Protein AF-A0A212CND9-F1 (afdb_monomer)

InterPro domains:
  IPR015925 Ryanodine/Inositol 1,4,5-trisphosphate receptor [PTHR46399] (1-287)

Structure (mmCIF, N/CA/C/O backbone):
data_AF-A0A212CND9-F1
#
_entry.id   AF-A0A212CND9-F1
#
loop_
_atom_site.group_PDB
_atom_site.id
_atom_site.type_symbol
_atom_site.label_atom_id
_atom_site.label_alt_id
_atom_site.label_comp_id
_atom_site.label_asym_id
_atom_site.label_entity_id
_atom_site.label_seq_id
_atom_site.pdbx_PDB_ins_code
_atom_site.Cartn_x
_atom_site.Cartn_y
_atom_site.Cartn_z
_atom_site.occupancy
_atom_site.B_iso_or_equiv
_atom_site.auth_seq_id
_atom_site.auth_comp_id
_atom_site.auth_asym_id
_atom_site.auth_atom_id
_atom_site.pdbx_PDB_model_num
ATOM 1 N N . MET A 1 1 ? 11.838 -24.503 -23.788 1.00 47.19 1 MET A N 1
ATOM 2 C CA . MET A 1 1 ? 11.235 -23.913 -22.568 1.00 47.19 1 MET A CA 1
ATOM 3 C C . MET A 1 1 ? 11.609 -22.448 -22.317 1.00 47.19 1 MET A C 1
ATOM 5 O O . MET A 1 1 ? 10.745 -21.739 -21.829 1.00 47.19 1 MET A O 1
ATOM 9 N N . LYS A 1 2 ? 12.807 -21.946 -22.678 1.00 53.06 2 LYS A N 1
ATOM 10 C CA . LYS A 1 2 ? 13.191 -20.525 -22.469 1.00 53.06 2 LYS A CA 1
ATOM 11 C C . LYS A 1 2 ? 12.325 -19.487 -23.215 1.00 53.06 2 LYS A C 1
ATOM 13 O O . LYS A 1 2 ? 12.103 -18.403 -22.699 1.00 53.06 2 LYS A O 1
ATOM 18 N N . THR A 1 3 ? 11.781 -19.828 -24.382 1.00 56.75 3 THR A N 1
ATOM 19 C CA . THR A 1 3 ? 10.938 -18.932 -25.198 1.00 56.75 3 THR A CA 1
ATOM 20 C C . THR A 1 3 ? 9.576 -18.607 -24.578 1.00 56.75 3 THR A C 1
ATOM 22 O O . THR A 1 3 ? 9.045 -17.530 -24.822 1.00 56.75 3 THR A O 1
ATOM 25 N N . GLY A 1 4 ? 9.017 -19.500 -23.752 1.00 65.19 4 GLY A N 1
ATOM 26 C CA . GLY A 1 4 ? 7.740 -19.252 -23.075 1.00 65.19 4 GLY A CA 1
ATOM 27 C C . GLY A 1 4 ? 7.854 -18.194 -21.977 1.00 65.19 4 GLY A C 1
ATOM 28 O O . GLY A 1 4 ? 6.988 -17.335 -21.866 1.00 65.19 4 GLY A O 1
ATOM 29 N N . LEU A 1 5 ? 8.953 -18.209 -21.215 1.00 69.25 5 LEU A N 1
ATOM 30 C CA . LEU A 1 5 ? 9.188 -17.265 -20.119 1.00 69.25 5 LEU A CA 1
ATOM 31 C C . LEU A 1 5 ? 9.379 -15.830 -20.630 1.00 69.25 5 LEU A C 1
ATOM 33 O O . LEU A 1 5 ? 8.772 -14.905 -20.101 1.00 69.25 5 LEU A O 1
ATOM 37 N N . GLU A 1 6 ? 10.161 -15.651 -21.697 1.00 74.50 6 GLU A N 1
ATOM 38 C CA . GLU A 1 6 ? 10.368 -14.335 -22.319 1.00 74.50 6 GLU A CA 1
ATOM 39 C C . GLU A 1 6 ? 9.076 -13.773 -22.929 1.00 74.50 6 GLU A C 1
ATOM 41 O O . GLU A 1 6 ? 8.786 -12.584 -22.803 1.00 74.50 6 GLU A O 1
ATOM 46 N N . SER A 1 7 ? 8.240 -14.636 -23.518 1.00 79.44 7 SER A N 1
ATOM 47 C CA . SER A 1 7 ? 6.918 -14.232 -24.009 1.00 79.44 7 SER A CA 1
ATOM 48 C C . SER A 1 7 ? 6.003 -13.761 -22.876 1.00 79.44 7 SER A C 1
ATOM 50 O O . SER A 1 7 ? 5.264 -12.795 -23.056 1.00 79.44 7 SER A O 1
ATOM 52 N N . VAL A 1 8 ? 6.049 -14.419 -21.712 1.00 79.06 8 VAL A N 1
ATOM 53 C CA . VAL A 1 8 ? 5.266 -14.020 -20.532 1.00 79.06 8 VAL A CA 1
ATOM 54 C C . VAL A 1 8 ? 5.773 -12.696 -19.967 1.00 79.06 8 VAL A C 1
ATOM 56 O O . VAL A 1 8 ? 4.965 -11.812 -19.696 1.00 79.06 8 VAL A O 1
ATOM 59 N N . LYS A 1 9 ? 7.095 -12.510 -19.853 1.00 78.94 9 LYS A N 1
ATOM 60 C CA . LYS A 1 9 ? 7.692 -11.240 -19.406 1.00 78.94 9 LYS A CA 1
ATOM 61 C C . LYS A 1 9 ? 7.337 -10.081 -20.337 1.00 78.94 9 LYS A C 1
ATOM 63 O O . LYS A 1 9 ? 6.974 -9.005 -19.869 1.00 78.94 9 LYS A O 1
ATOM 68 N N . SER A 1 10 ? 7.375 -10.308 -21.650 1.00 84.75 10 SER A N 1
ATOM 69 C CA . SER A 1 10 ? 6.974 -9.310 -22.647 1.00 84.75 10 SER A CA 1
ATOM 70 C C . SER A 1 10 ? 5.487 -8.951 -22.541 1.00 84.75 10 SER A C 1
ATOM 72 O O . SER A 1 10 ? 5.147 -7.768 -22.540 1.00 84.75 10 SER A O 1
ATOM 74 N N . ALA A 1 11 ? 4.609 -9.947 -22.378 1.00 87.50 11 ALA A N 1
ATOM 75 C CA . ALA A 1 11 ? 3.179 -9.716 -22.188 1.00 87.50 11 ALA A CA 1
ATOM 76 C C . ALA A 1 11 ? 2.883 -8.965 -20.879 1.00 87.50 11 ALA A C 1
ATOM 78 O O . ALA A 1 11 ? 2.098 -8.019 -20.880 1.00 87.50 11 ALA A O 1
ATOM 79 N N . LEU A 1 12 ? 3.549 -9.343 -19.781 1.00 88.31 12 LEU A N 1
ATOM 80 C CA . LEU A 1 12 ? 3.433 -8.674 -18.486 1.00 88.31 12 LEU A CA 1
ATOM 81 C C . LEU A 1 12 ? 3.880 -7.214 -18.577 1.00 88.31 12 LEU A C 1
ATOM 83 O O . LEU A 1 12 ? 3.182 -6.329 -18.091 1.00 88.31 12 LEU A O 1
ATOM 87 N N . ARG A 1 13 ? 5.011 -6.956 -19.239 1.00 88.12 13 ARG A N 1
ATOM 88 C CA . ARG A 1 13 ? 5.489 -5.595 -19.481 1.00 88.12 13 ARG A CA 1
ATOM 89 C C . ARG A 1 13 ? 4.461 -4.778 -20.252 1.00 88.12 13 ARG A C 1
ATOM 91 O O . ARG A 1 13 ? 4.117 -3.694 -19.808 1.00 88.12 13 ARG A O 1
ATOM 98 N N . ALA A 1 14 ? 3.970 -5.290 -21.380 1.00 92.00 14 ALA A N 1
ATOM 99 C CA . ALA A 1 14 ? 2.982 -4.581 -22.188 1.00 92.00 14 ALA A CA 1
ATOM 100 C C . ALA A 1 14 ? 1.703 -4.294 -21.387 1.00 92.0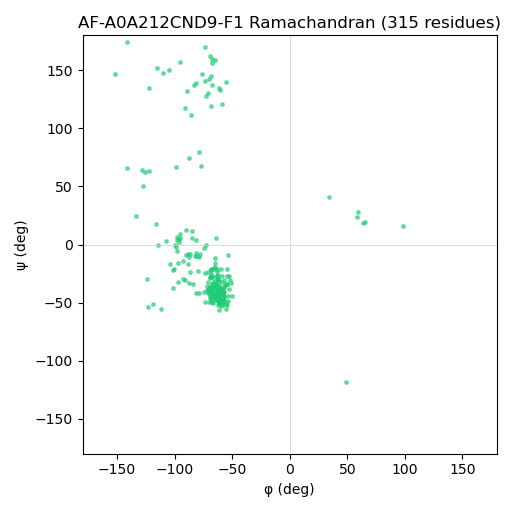0 14 ALA A C 1
ATOM 102 O O . ALA A 1 14 ? 1.153 -3.200 -21.464 1.00 92.00 14 ALA A O 1
ATOM 103 N N . PHE A 1 15 ? 1.245 -5.252 -20.578 1.00 94.06 15 PHE A N 1
ATOM 104 C CA . PHE A 1 15 ? 0.100 -5.057 -19.694 1.00 94.06 15 PHE A CA 1
ATOM 105 C C . PHE A 1 15 ? 0.345 -3.952 -18.658 1.00 94.06 15 PHE A C 1
ATOM 107 O O . PHE A 1 15 ? -0.475 -3.045 -18.544 1.00 94.06 15 PHE A O 1
ATOM 114 N N . LEU A 1 16 ? 1.464 -3.999 -17.929 1.00 94.50 16 LEU A N 1
ATOM 115 C CA . LEU A 1 16 ? 1.783 -3.009 -16.896 1.00 94.50 16 LEU A CA 1
ATOM 116 C C . LEU A 1 16 ? 2.044 -1.620 -17.482 1.00 94.50 16 LEU A C 1
ATOM 118 O O . LEU A 1 16 ? 1.707 -0.624 -16.851 1.00 94.50 16 LEU A O 1
ATOM 122 N N . ASP A 1 17 ? 2.610 -1.540 -18.682 1.00 93.88 17 ASP A N 1
ATOM 123 C CA . ASP A 1 17 ? 2.842 -0.267 -19.360 1.00 93.88 17 ASP A CA 1
ATOM 124 C C . ASP A 1 17 ? 1.529 0.400 -19.791 1.00 93.88 17 ASP A C 1
ATOM 126 O O . ASP A 1 17 ? 1.312 1.577 -19.501 1.00 93.88 17 ASP A O 1
ATOM 130 N N . ASN A 1 18 ? 0.604 -0.378 -20.366 1.00 93.06 18 ASN A N 1
ATOM 131 C CA . ASN A 1 18 ? -0.750 0.096 -20.666 1.00 93.06 18 ASN A CA 1
ATOM 132 C C . ASN A 1 18 ? -1.502 0.487 -19.381 1.00 93.06 18 ASN A C 1
ATOM 134 O O . ASN A 1 18 ? -2.146 1.531 -19.329 1.00 93.06 18 ASN A O 1
ATOM 138 N N . ALA A 1 19 ? -1.380 -0.314 -18.317 1.00 94.00 19 ALA A N 1
ATOM 139 C CA . ALA A 1 19 ? -1.995 -0.020 -17.025 1.00 94.00 19 ALA A CA 1
ATOM 140 C C . ALA A 1 19 ? -1.468 1.289 -16.413 1.00 94.00 19 ALA A C 1
ATOM 142 O O . ALA A 1 19 ? -2.241 2.064 -15.849 1.00 94.00 19 ALA A O 1
ATOM 143 N N . ALA A 1 20 ? -0.161 1.545 -16.531 1.00 93.31 20 ALA A N 1
ATOM 144 C CA . ALA A 1 20 ? 0.452 2.795 -16.103 1.00 93.31 20 ALA A CA 1
ATOM 145 C C . ALA A 1 20 ? -0.134 3.990 -16.868 1.00 93.31 20 ALA A C 1
ATOM 147 O O . ALA A 1 20 ? -0.550 4.969 -16.251 1.00 93.31 20 ALA A O 1
ATOM 148 N N . GLU A 1 21 ? -0.226 3.885 -18.195 1.00 91.69 21 GLU A N 1
ATOM 149 C CA . GLU A 1 21 ? -0.783 4.935 -19.051 1.00 91.69 21 GLU A CA 1
ATOM 150 C C . GLU A 1 21 ? -2.265 5.217 -18.735 1.00 91.69 21 GLU A C 1
ATOM 152 O O . GLU A 1 21 ? -2.682 6.376 -18.657 1.00 91.69 21 GLU A O 1
ATOM 157 N N . ASP A 1 22 ? -3.064 4.178 -18.489 1.00 91.50 22 ASP A N 1
ATOM 158 C CA . ASP A 1 22 ? -4.478 4.318 -18.126 1.00 91.50 22 ASP A CA 1
ATOM 159 C C . ASP A 1 22 ? -4.664 5.006 -16.759 1.00 91.50 22 ASP A C 1
ATOM 161 O O . ASP A 1 22 ? -5.557 5.851 -16.591 1.00 91.50 22 ASP A O 1
ATOM 165 N N . LEU A 1 23 ? -3.805 4.699 -15.779 1.00 91.50 23 LEU A N 1
ATOM 166 C CA . LEU A 1 23 ? -3.800 5.364 -14.471 1.00 91.50 23 LEU A CA 1
ATOM 167 C C . LEU A 1 23 ? -3.369 6.835 -14.575 1.00 91.50 23 LEU A C 1
ATOM 169 O O . LEU A 1 23 ? -4.000 7.700 -13.960 1.00 91.50 23 LEU A O 1
ATOM 173 N N . GLU A 1 24 ? -2.353 7.137 -15.385 1.00 90.75 24 GLU A N 1
ATOM 174 C CA . GLU A 1 24 ? -1.886 8.505 -15.642 1.00 90.75 24 GLU A CA 1
ATOM 175 C C . GLU A 1 24 ? -2.979 9.348 -16.308 1.00 90.75 24 GLU A C 1
ATOM 177 O O . GLU A 1 24 ? -3.326 10.419 -15.804 1.00 90.75 24 GLU A O 1
ATOM 182 N N . LYS A 1 25 ? -3.622 8.826 -17.362 1.00 87.75 25 LYS A N 1
ATOM 183 C CA . LYS A 1 25 ? -4.772 9.478 -18.012 1.00 87.75 25 LYS A CA 1
ATOM 184 C C . LYS A 1 25 ? -5.928 9.692 -17.041 1.00 87.75 25 LYS A C 1
ATOM 186 O O . LYS A 1 25 ? -6.577 10.739 -17.058 1.00 87.75 25 LYS A O 1
ATOM 191 N N . THR A 1 26 ? -6.198 8.717 -16.172 1.00 86.62 26 THR A N 1
ATOM 192 C CA . THR A 1 26 ? -7.220 8.856 -15.123 1.00 86.62 26 THR A CA 1
ATOM 193 C C . THR A 1 26 ? -6.880 10.021 -14.190 1.00 86.62 26 THR A C 1
ATOM 195 O O . THR A 1 26 ? -7.744 10.850 -13.894 1.00 86.62 26 THR A O 1
ATOM 198 N N . MET A 1 27 ? -5.619 10.137 -13.769 1.00 86.31 27 MET A N 1
ATOM 199 C CA . MET A 1 27 ? -5.142 11.234 -12.927 1.00 86.31 27 MET A CA 1
ATOM 200 C C . MET A 1 27 ? -5.219 12.597 -13.634 1.00 86.31 27 MET A C 1
ATOM 202 O O . MET A 1 27 ? -5.661 13.574 -13.026 1.00 86.31 27 MET A O 1
ATOM 206 N N . GLU A 1 28 ? -4.809 12.689 -14.898 1.00 85.25 28 GLU A N 1
ATOM 207 C CA . GLU A 1 28 ? -4.871 13.928 -15.682 1.00 85.25 28 GLU A CA 1
ATOM 208 C C . GLU A 1 28 ? -6.304 14.428 -15.842 1.00 85.25 28 GLU A C 1
ATOM 210 O O . GLU A 1 28 ? -6.591 15.596 -15.565 1.00 85.25 28 GLU A O 1
ATOM 215 N N . ASN A 1 29 ? -7.225 13.527 -16.192 1.00 81.81 29 ASN A N 1
ATOM 216 C CA . ASN A 1 29 ? -8.643 13.850 -16.281 1.00 81.81 29 ASN A CA 1
ATOM 217 C C . ASN A 1 29 ? -9.163 14.397 -14.943 1.00 81.81 29 ASN A C 1
ATOM 219 O O . ASN A 1 29 ? -9.932 15.364 -14.923 1.00 81.81 29 ASN A O 1
ATOM 223 N N . LEU A 1 30 ? -8.742 13.804 -13.814 1.00 78.75 30 LEU A N 1
ATOM 224 C CA . LEU A 1 30 ? -9.146 14.240 -12.469 1.00 78.75 30 LEU A CA 1
ATOM 225 C C . LEU A 1 30 ? -8.616 15.634 -12.131 1.00 78.75 30 LEU A C 1
ATOM 227 O O . LEU A 1 30 ? -9.359 16.433 -11.561 1.00 78.75 30 LEU A O 1
ATOM 231 N N . LYS A 1 31 ? -7.378 15.954 -12.523 1.00 77.75 31 LYS A N 1
ATOM 232 C CA . LYS A 1 31 ? -6.787 17.292 -12.347 1.00 77.75 31 LYS A CA 1
ATOM 233 C C . LYS A 1 31 ? -7.500 18.358 -13.177 1.00 77.75 31 LYS A C 1
ATOM 235 O O . LYS A 1 31 ? -7.677 19.474 -12.704 1.00 77.75 31 LYS A O 1
ATOM 240 N N . GLN A 1 32 ? -7.938 18.014 -14.387 1.00 73.44 32 GLN A N 1
ATOM 241 C CA . GLN A 1 32 ? -8.645 18.939 -15.277 1.00 73.44 32 GLN A CA 1
ATOM 242 C C . GLN A 1 32 ? -10.097 19.212 -14.854 1.00 73.44 32 GLN A C 1
ATOM 244 O O . GLN A 1 32 ? -10.781 20.010 -15.489 1.00 73.44 32 GLN A O 1
ATOM 249 N N . GLY A 1 33 ? -10.592 18.567 -13.790 1.00 65.44 33 GLY A N 1
ATOM 250 C CA . GLY A 1 33 ? -11.914 18.854 -13.240 1.00 65.44 33 GLY A CA 1
ATOM 251 C C . GLY A 1 33 ? -13.066 18.510 -14.184 1.00 65.44 33 GLY A C 1
ATOM 252 O O . GLY A 1 33 ? -14.179 18.970 -13.958 1.00 65.44 33 GLY A O 1
ATOM 253 N N . GLN A 1 34 ? -12.854 17.658 -15.196 1.00 60.19 34 GLN A N 1
ATOM 254 C CA . GLN A 1 34 ? -13.871 17.290 -16.199 1.00 60.19 34 GLN A CA 1
ATOM 255 C C . GLN A 1 34 ? -15.095 16.536 -15.609 1.00 60.19 34 GLN A C 1
ATOM 257 O O . GLN A 1 34 ? -15.989 16.091 -16.329 1.00 60.19 34 GLN A O 1
ATOM 262 N N . PHE A 1 35 ? -15.161 16.408 -14.280 1.00 58.78 35 PHE A N 1
ATOM 263 C CA . PHE A 1 35 ? -16.160 15.682 -13.499 1.00 58.78 35 PHE A CA 1
ATOM 264 C C . PHE A 1 35 ? -17.196 16.576 -12.812 1.00 58.78 35 PHE A C 1
ATOM 266 O O . PHE A 1 35 ? -18.242 16.074 -12.401 1.00 58.78 35 PHE A O 1
ATOM 273 N N . THR A 1 36 ? -16.948 17.881 -12.675 1.00 52.03 36 THR A N 1
ATOM 274 C CA . THR A 1 36 ? -17.845 18.800 -11.960 1.00 52.03 36 THR A CA 1
ATOM 275 C C . THR A 1 36 ? -19.036 19.192 -12.827 1.00 52.03 36 THR A C 1
ATOM 277 O O . THR A 1 36 ? -19.042 20.267 -13.411 1.00 52.03 36 THR A O 1
ATOM 280 N N . HIS A 1 37 ? -20.043 18.311 -12.922 1.00 52.22 37 HIS A N 1
ATOM 281 C CA . HIS A 1 37 ? -21.417 18.600 -13.379 1.00 52.22 37 HIS A CA 1
ATOM 282 C C . HIS A 1 37 ? -21.545 19.667 -14.483 1.00 52.22 37 HIS A C 1
ATOM 284 O O . HIS A 1 37 ? -22.438 20.512 -14.463 1.00 52.22 37 HIS A O 1
ATOM 290 N N . THR A 1 38 ? -20.645 19.655 -15.462 1.00 48.47 38 THR A N 1
ATOM 291 C CA . THR A 1 38 ? -20.707 20.599 -16.565 1.00 48.47 38 THR A CA 1
ATOM 292 C C . THR A 1 38 ? -21.579 19.937 -17.613 1.00 48.47 38 THR A C 1
ATOM 294 O O . THR A 1 38 ? -21.394 18.764 -17.930 1.00 48.47 38 THR A O 1
ATOM 297 N N . ARG A 1 39 ? -22.557 20.672 -18.145 1.00 51.84 39 ARG A N 1
ATOM 298 C CA . ARG A 1 39 ? -23.587 20.193 -19.087 1.00 51.84 39 ARG A CA 1
ATOM 299 C C . ARG A 1 39 ? -23.026 19.490 -20.348 1.00 51.84 39 ARG A C 1
ATOM 301 O O . ARG A 1 39 ? -23.792 18.866 -21.071 1.00 51.84 39 ARG A O 1
ATOM 308 N N . ASN A 1 40 ? -21.706 19.538 -20.553 1.00 52.28 40 ASN A N 1
ATOM 309 C CA . ASN A 1 40 ? -20.934 18.904 -21.620 1.00 52.28 40 ASN A CA 1
ATOM 310 C C . ASN A 1 40 ? -19.845 17.956 -21.064 1.00 52.28 40 ASN A C 1
ATOM 312 O O . ASN A 1 40 ? -18.657 18.199 -21.265 1.00 52.28 40 ASN A O 1
ATOM 316 N N . GLN A 1 41 ? -20.213 16.880 -20.362 1.00 55.91 41 GLN A N 1
ATOM 317 C CA . GLN A 1 41 ? -19.248 15.820 -20.033 1.00 55.91 41 GLN A CA 1
ATOM 318 C C . GLN A 1 41 ? -18.912 14.985 -21.284 1.00 55.91 41 GLN A C 1
ATOM 320 O O . GLN A 1 41 ? -19.832 14.460 -21.923 1.00 55.91 41 GLN A O 1
ATOM 325 N N . PRO A 1 42 ? -17.626 14.793 -21.638 1.00 59.44 42 PRO A N 1
ATOM 326 C CA . PRO A 1 42 ? -17.253 13.842 -22.676 1.00 59.44 42 PRO A CA 1
ATOM 327 C C . PRO A 1 42 ? -17.524 12.421 -22.167 1.00 59.44 42 PRO A C 1
ATOM 329 O O . PRO A 1 42 ? -16.926 11.982 -21.186 1.00 59.44 42 PRO A O 1
ATOM 332 N N . LYS A 1 43 ? -18.401 11.671 -22.847 1.00 59.72 43 LYS A N 1
ATOM 333 C CA . LYS A 1 43 ? -18.798 10.301 -22.453 1.00 59.72 43 LYS A CA 1
ATOM 334 C C . LYS A 1 43 ? -17.613 9.342 -22.228 1.00 59.72 43 LYS A C 1
ATOM 336 O O . LYS A 1 43 ? -17.738 8.413 -21.437 1.00 59.72 43 LYS A O 1
ATOM 341 N N . GLY A 1 44 ? -16.475 9.575 -22.887 1.00 67.38 44 GLY A N 1
ATOM 342 C CA . GLY A 1 44 ? -15.275 8.743 -22.754 1.00 67.38 44 GLY A CA 1
ATOM 343 C C . GLY A 1 44 ? -14.585 8.845 -21.391 1.00 67.38 44 GLY A C 1
ATOM 344 O O . GLY A 1 44 ? -14.004 7.873 -20.926 1.00 67.38 44 GLY A O 1
ATOM 345 N N . VAL A 1 45 ? -14.696 9.978 -20.695 1.00 68.81 45 VAL A N 1
ATOM 346 C CA . VAL A 1 45 ? -13.938 10.219 -19.456 1.00 68.81 45 VAL A CA 1
ATOM 347 C C . VAL A 1 45 ? -14.519 9.422 -18.287 1.00 68.81 45 VAL A C 1
ATOM 349 O O . VAL A 1 45 ? -13.784 8.790 -17.534 1.00 68.81 45 VAL A O 1
ATOM 352 N N . THR A 1 46 ? -15.847 9.344 -18.185 1.00 72.12 46 THR A N 1
ATOM 353 C CA . THR A 1 46 ? -16.527 8.467 -17.217 1.00 72.12 46 THR A CA 1
ATOM 354 C C . THR A 1 46 ? -16.252 6.986 -17.492 1.00 72.12 46 THR A C 1
ATOM 356 O O . THR A 1 46 ? -16.153 6.197 -16.557 1.00 72.12 46 THR A O 1
ATOM 359 N N . GLN A 1 47 ? -16.107 6.597 -18.763 1.00 76.44 47 GLN A N 1
ATOM 360 C CA . GLN A 1 47 ? -15.788 5.217 -19.142 1.00 76.44 47 GLN A CA 1
ATOM 361 C C . GLN A 1 47 ? -14.361 4.829 -18.752 1.00 76.44 47 GLN A C 1
ATOM 363 O O . GLN A 1 47 ? -14.192 3.761 -18.175 1.00 76.44 47 GLN A O 1
ATOM 368 N N . ILE A 1 48 ? -13.373 5.702 -18.995 1.00 80.56 48 ILE A N 1
ATOM 369 C CA . ILE A 1 48 ? -11.978 5.502 -18.556 1.00 80.56 48 ILE A CA 1
ATOM 370 C C . ILE A 1 48 ? -11.945 5.282 -17.049 1.00 80.56 48 ILE A C 1
ATOM 372 O O . ILE A 1 48 ? -11.392 4.307 -16.560 1.00 80.56 48 ILE A O 1
ATOM 376 N N . ILE A 1 49 ? -12.622 6.155 -16.315 1.00 76.94 49 ILE A N 1
ATOM 377 C CA . ILE A 1 49 ? -12.686 6.092 -14.865 1.00 76.94 49 ILE A CA 1
ATOM 378 C C . ILE A 1 49 ? -13.323 4.787 -14.360 1.00 76.94 49 ILE A C 1
ATOM 380 O O . ILE A 1 49 ? -12.769 4.149 -13.465 1.00 76.94 49 ILE A O 1
ATOM 384 N N . ASN A 1 50 ? -14.464 4.384 -14.927 1.00 82.44 50 ASN A N 1
ATOM 385 C CA . ASN A 1 50 ? -15.136 3.140 -14.548 1.00 82.44 50 ASN A CA 1
ATOM 386 C C . ASN A 1 50 ? -14.299 1.912 -14.909 1.00 82.44 50 ASN A C 1
ATOM 388 O O . ASN A 1 50 ? -14.252 0.962 -14.136 1.00 82.44 50 ASN A O 1
ATOM 392 N N . TYR A 1 51 ? -13.632 1.924 -16.062 1.00 88.06 51 TYR A N 1
ATOM 393 C CA . TYR A 1 51 ? -12.704 0.866 -16.443 1.00 88.06 51 TYR A CA 1
ATOM 394 C C . TYR A 1 51 ? -11.554 0.764 -15.435 1.00 88.06 51 TYR A C 1
ATOM 396 O O . TYR A 1 51 ? -11.299 -0.317 -14.904 1.00 88.06 51 TYR A O 1
ATOM 404 N N . THR A 1 52 ? -10.926 1.894 -15.100 1.00 86.06 52 THR A N 1
ATOM 405 C CA . THR A 1 52 ? -9.816 1.936 -14.150 1.00 86.06 52 THR A CA 1
ATOM 406 C C . THR A 1 52 ? -10.231 1.376 -12.792 1.00 86.06 52 THR A C 1
ATOM 408 O O . THR A 1 52 ? -9.508 0.576 -12.208 1.00 86.06 52 THR A O 1
ATOM 411 N N . THR A 1 53 ? -11.405 1.738 -12.277 1.00 82.12 53 THR A N 1
ATOM 412 C CA . THR A 1 53 ? -11.794 1.343 -10.915 1.00 82.12 53 THR A CA 1
ATOM 413 C C . THR A 1 53 ? -12.480 -0.006 -10.810 1.00 82.12 53 THR A C 1
ATOM 415 O O . THR A 1 53 ? -12.276 -0.695 -9.815 1.00 82.12 53 THR A O 1
ATOM 418 N N . VAL A 1 54 ? -13.262 -0.411 -11.811 1.00 87.31 54 VAL A N 1
ATOM 419 C CA . VAL A 1 54 ? -14.020 -1.672 -11.770 1.00 87.31 54 VAL A CA 1
ATOM 420 C C . VAL A 1 54 ? -13.227 -2.837 -12.358 1.00 87.31 54 VAL A C 1
ATOM 422 O O . VAL A 1 54 ? -13.413 -3.968 -11.919 1.00 87.31 54 VAL A O 1
ATOM 425 N N . ALA A 1 55 ? -12.348 -2.587 -13.333 1.00 90.38 55 ALA A N 1
ATOM 426 C CA . ALA A 1 55 ? -11.577 -3.636 -13.995 1.00 90.38 55 ALA A CA 1
ATOM 427 C C . ALA A 1 55 ? -10.085 -3.557 -13.659 1.00 90.38 55 ALA A C 1
ATOM 429 O O . ALA A 1 55 ? -9.524 -4.531 -13.159 1.00 90.38 55 ALA A O 1
ATOM 430 N N . LEU A 1 56 ? -9.439 -2.411 -13.896 1.00 93.31 56 LEU A N 1
ATOM 431 C CA . LEU A 1 56 ? -7.980 -2.323 -13.804 1.00 93.31 56 LEU A CA 1
ATOM 432 C C . LEU A 1 56 ? -7.470 -2.472 -12.365 1.00 93.31 56 LEU A C 1
ATOM 434 O O . LEU A 1 56 ? -6.584 -3.288 -12.129 1.00 93.31 56 LEU A O 1
ATOM 438 N N . LEU A 1 57 ? -8.035 -1.733 -11.402 1.00 93.38 57 LEU A N 1
ATOM 439 C CA . LEU A 1 57 ? -7.603 -1.797 -10.002 1.00 93.38 57 LEU A CA 1
ATOM 440 C C . LEU A 1 57 ? -7.753 -3.204 -9.404 1.00 93.38 57 LEU A C 1
ATOM 442 O O . LEU A 1 57 ? -6.758 -3.702 -8.888 1.00 93.38 57 LEU A O 1
ATOM 446 N N . PRO A 1 58 ? -8.905 -3.901 -9.503 1.00 93.94 58 PRO A N 1
ATOM 447 C CA . PRO A 1 58 ? -9.012 -5.266 -8.983 1.00 93.94 58 PRO A CA 1
ATOM 448 C C . PRO A 1 58 ? -8.038 -6.248 -9.642 1.00 93.94 58 PRO A C 1
ATOM 450 O O . PRO A 1 58 ? -7.474 -7.103 -8.960 1.00 93.94 58 PRO A O 1
ATOM 453 N N . MET A 1 59 ? -7.805 -6.112 -10.953 1.00 94.62 59 MET A N 1
ATOM 454 C CA . MET A 1 59 ? -6.845 -6.946 -11.681 1.00 94.62 59 MET A CA 1
ATOM 455 C C . MET A 1 59 ? -5.408 -6.699 -11.214 1.00 94.62 59 MET A C 1
ATOM 457 O O . MET A 1 59 ? -4.675 -7.657 -10.977 1.00 94.62 59 MET A O 1
ATOM 461 N N . LEU A 1 60 ? -5.010 -5.433 -11.043 1.00 95.56 60 LEU A N 1
ATOM 462 C CA . LEU A 1 60 ? -3.695 -5.070 -10.515 1.00 95.56 60 LEU A CA 1
ATOM 463 C C . LEU A 1 60 ? -3.527 -5.535 -9.067 1.00 95.56 60 LEU A C 1
ATOM 465 O O . LEU A 1 60 ? -2.506 -6.142 -8.755 1.00 95.56 60 LEU A O 1
ATOM 469 N N . SER A 1 61 ? -4.528 -5.317 -8.208 1.00 94.81 61 SER A N 1
ATOM 470 C CA . SER A 1 61 ? -4.518 -5.799 -6.824 1.00 94.81 61 SER A CA 1
ATOM 471 C C . SER A 1 61 ? -4.294 -7.305 -6.771 1.00 94.81 61 SER A C 1
ATOM 473 O O . SER A 1 61 ? -3.370 -7.752 -6.103 1.00 94.81 61 SER A O 1
ATOM 475 N N . SER A 1 62 ? -5.079 -8.084 -7.525 1.00 95.25 62 SER A N 1
ATOM 476 C CA . SER A 1 62 ? -4.962 -9.545 -7.540 1.00 95.25 62 SER A CA 1
ATOM 477 C C . SER A 1 62 ? -3.620 -10.018 -8.106 1.00 95.25 62 SER A C 1
ATOM 479 O O . SER A 1 62 ? -3.014 -10.939 -7.559 1.00 95.25 62 SER A O 1
ATOM 481 N N . LEU A 1 63 ? -3.121 -9.369 -9.164 1.00 94.62 63 LEU A N 1
ATOM 482 C CA . LEU A 1 63 ? -1.820 -9.681 -9.751 1.00 94.62 63 LEU A CA 1
ATOM 483 C C . LEU A 1 63 ? -0.684 -9.430 -8.754 1.00 94.62 63 LEU A C 1
ATOM 485 O O . LEU A 1 63 ? 0.142 -10.314 -8.534 1.00 94.62 63 LEU A O 1
ATOM 489 N N . PHE A 1 64 ? -0.634 -8.243 -8.147 1.00 95.56 64 PHE A N 1
ATOM 490 C CA . PHE A 1 64 ? 0.416 -7.906 -7.190 1.00 95.56 64 PHE A CA 1
ATOM 491 C C . PHE A 1 64 ? 0.297 -8.722 -5.908 1.00 95.56 64 PHE A C 1
ATOM 493 O O . PHE A 1 64 ? 1.312 -9.175 -5.395 1.00 95.56 64 PHE A O 1
ATOM 500 N N . GLU A 1 65 ? -0.913 -8.993 -5.425 1.00 93.69 65 GLU A N 1
ATOM 501 C CA . GLU A 1 65 ? -1.119 -9.865 -4.271 1.00 93.69 65 GLU A CA 1
ATOM 502 C C . GLU A 1 65 ? -0.576 -11.274 -4.539 1.00 93.69 65 GLU A C 1
ATOM 504 O O . GLU A 1 65 ? 0.177 -11.805 -3.724 1.00 93.69 65 GLU A O 1
ATOM 509 N N . HIS A 1 66 ? -0.857 -11.847 -5.713 1.00 93.62 66 HIS A N 1
ATOM 510 C CA . HIS A 1 66 ? -0.318 -13.148 -6.103 1.00 93.62 66 HIS A CA 1
ATOM 511 C C . HIS A 1 66 ? 1.216 -13.134 -6.215 1.00 93.62 66 HIS A C 1
ATOM 513 O O . HIS A 1 66 ? 1.890 -14.015 -5.678 1.00 93.62 66 HIS A O 1
ATOM 519 N N . ILE A 1 67 ? 1.787 -12.111 -6.864 1.00 92.06 67 ILE A N 1
ATOM 520 C CA . ILE A 1 67 ? 3.247 -11.938 -6.968 1.00 92.06 67 ILE A CA 1
ATOM 521 C C . ILE A 1 67 ? 3.877 -11.788 -5.577 1.00 92.06 67 ILE A C 1
ATOM 523 O O . ILE A 1 67 ? 4.948 -12.338 -5.320 1.00 92.06 67 ILE A O 1
ATOM 527 N N . GLY A 1 68 ? 3.217 -11.055 -4.682 1.00 89.31 68 GLY A N 1
ATOM 528 C CA . GLY A 1 68 ? 3.661 -10.807 -3.319 1.00 89.31 68 GLY A CA 1
ATOM 529 C C . GLY A 1 68 ? 3.668 -12.066 -2.461 1.00 89.31 68 GLY A C 1
ATOM 530 O O . GLY A 1 68 ? 4.691 -12.382 -1.858 1.00 89.31 68 GLY A O 1
ATOM 531 N N . GLN A 1 69 ? 2.560 -12.811 -2.464 1.00 88.69 69 GLN A N 1
ATOM 532 C CA . GLN A 1 69 ? 2.390 -14.046 -1.692 1.00 88.69 69 GLN A CA 1
ATOM 533 C C . GLN A 1 69 ? 3.371 -15.148 -2.106 1.00 88.69 69 GLN A C 1
ATOM 535 O O . GLN A 1 69 ? 3.836 -15.904 -1.256 1.00 88.69 69 GLN A O 1
ATOM 540 N N . HIS A 1 70 ? 3.700 -15.235 -3.396 1.00 88.81 70 HIS A N 1
ATOM 541 C CA . HIS A 1 70 ? 4.626 -16.241 -3.921 1.00 88.81 70 HIS A CA 1
ATOM 542 C C . HIS A 1 70 ? 6.062 -15.737 -4.114 1.00 88.81 70 HIS A C 1
ATOM 544 O O . HIS A 1 70 ? 6.895 -16.485 -4.615 1.00 88.81 70 HIS A O 1
ATOM 550 N N . GLN A 1 71 ? 6.357 -14.491 -3.728 1.00 85.56 71 GLN A N 1
ATOM 551 C CA . GLN A 1 71 ? 7.684 -13.871 -3.844 1.00 85.56 71 GLN A CA 1
ATOM 552 C C . GLN A 1 71 ? 8.248 -13.822 -5.279 1.00 85.56 71 GLN A C 1
ATOM 554 O O . GLN A 1 71 ? 9.444 -13.649 -5.480 1.00 85.56 71 GLN A O 1
ATOM 559 N N . PHE A 1 72 ? 7.392 -13.857 -6.306 1.00 86.88 72 PHE A N 1
ATOM 560 C CA . PHE A 1 72 ? 7.823 -13.792 -7.712 1.00 86.88 72 PHE A CA 1
ATOM 561 C C . PHE A 1 72 ? 8.306 -12.403 -8.159 1.00 86.88 72 PHE A C 1
ATOM 563 O O . PHE A 1 72 ? 8.673 -12.217 -9.319 1.00 86.88 72 PHE A O 1
ATOM 570 N N . GLY A 1 73 ? 8.286 -11.408 -7.266 1.00 84.56 73 GLY A N 1
ATOM 571 C CA . GLY A 1 73 ? 8.697 -10.037 -7.575 1.00 84.56 73 GLY A CA 1
ATOM 572 C C . GLY A 1 73 ? 10.136 -9.962 -8.084 1.00 84.56 73 GLY A C 1
ATOM 573 O O . GLY A 1 73 ? 10.395 -9.257 -9.055 1.00 84.56 73 GLY A O 1
ATOM 574 N N . GLU A 1 74 ? 11.034 -10.745 -7.484 1.00 85.88 74 GLU A N 1
ATOM 575 C CA . GLU A 1 74 ? 12.461 -10.799 -7.833 1.00 85.88 74 GLU A CA 1
ATOM 576 C C . GLU A 1 74 ? 12.718 -11.417 -9.219 1.00 85.88 74 GLU A C 1
ATOM 578 O O . GLU A 1 74 ? 13.703 -11.080 -9.867 1.00 85.88 74 GLU A O 1
ATOM 583 N N . ASP A 1 75 ? 11.810 -12.263 -9.719 1.00 85.12 75 ASP A N 1
ATOM 584 C CA . ASP A 1 75 ? 11.950 -12.944 -11.015 1.00 85.12 75 ASP A CA 1
ATOM 585 C C . ASP A 1 75 ? 11.206 -12.240 -12.164 1.00 85.12 75 ASP A C 1
ATOM 587 O O . ASP A 1 75 ? 11.611 -12.315 -13.335 1.00 85.12 75 ASP A O 1
ATOM 591 N N . LEU A 1 76 ? 10.076 -11.597 -11.842 1.00 85.00 76 LEU A N 1
ATOM 592 C CA . LEU A 1 76 ? 9.145 -11.020 -12.816 1.00 85.00 76 LEU A CA 1
ATOM 593 C C . LEU A 1 76 ? 9.296 -9.504 -12.972 1.00 85.00 76 LEU A C 1
ATOM 595 O O . LEU A 1 76 ? 9.165 -9.000 -14.088 1.00 85.00 76 LEU A O 1
ATOM 599 N N . ILE A 1 77 ? 9.558 -8.773 -11.885 1.00 88.50 77 ILE A N 1
ATOM 600 C CA . ILE A 1 77 ? 9.586 -7.304 -11.876 1.00 88.50 77 ILE A CA 1
ATOM 601 C C . ILE A 1 77 ? 11.038 -6.824 -11.970 1.00 88.50 77 ILE A C 1
ATOM 603 O O . ILE A 1 77 ? 11.607 -6.239 -11.048 1.00 88.50 77 ILE A O 1
ATOM 607 N N . LEU A 1 78 ? 11.649 -7.091 -13.120 1.00 86.25 78 LEU A N 1
ATOM 608 C CA . LEU A 1 78 ? 13.037 -6.745 -13.406 1.00 86.25 78 LEU A CA 1
ATOM 609 C C . LEU A 1 78 ? 13.137 -5.716 -14.529 1.00 86.25 78 LEU A C 1
ATOM 611 O O . LEU A 1 78 ? 12.295 -5.666 -15.429 1.00 86.25 78 LEU A O 1
ATOM 615 N N . GLU A 1 79 ? 14.209 -4.926 -14.475 1.00 85.38 79 GLU A N 1
ATOM 616 C CA . GLU A 1 79 ? 14.594 -3.983 -15.522 1.00 85.38 79 GLU A CA 1
ATOM 617 C C . GLU A 1 79 ? 13.423 -3.096 -15.975 1.00 85.38 79 GLU A C 1
ATOM 619 O O . GLU A 1 79 ? 12.859 -2.337 -15.193 1.00 85.38 79 GLU A O 1
ATOM 624 N N . ASP A 1 80 ? 13.038 -3.181 -17.244 1.00 85.31 80 ASP A N 1
ATOM 625 C CA . ASP A 1 80 ? 12.088 -2.267 -17.853 1.00 85.31 80 ASP A CA 1
ATOM 626 C C . ASP A 1 80 ? 10.667 -2.427 -17.302 1.00 85.31 80 ASP A C 1
ATOM 628 O O . ASP A 1 80 ? 9.875 -1.490 -17.374 1.00 85.31 80 ASP A O 1
ATOM 632 N N . VAL A 1 81 ? 10.341 -3.587 -16.718 1.00 89.62 81 VAL A N 1
ATOM 633 C CA . VAL A 1 81 ? 9.072 -3.777 -16.002 1.00 89.62 81 VAL A CA 1
ATOM 634 C C . VAL A 1 81 ? 9.014 -2.859 -14.778 1.00 89.62 81 VAL A C 1
ATOM 636 O O . VAL A 1 81 ? 7.950 -2.326 -14.462 1.00 89.62 81 VAL A O 1
ATOM 639 N N . GLN A 1 82 ? 10.158 -2.594 -14.130 1.00 91.44 82 GLN A N 1
ATOM 640 C CA . GLN A 1 82 ? 10.215 -1.658 -13.005 1.00 91.44 82 GLN A CA 1
ATOM 641 C C . GLN A 1 82 ? 9.849 -0.237 -13.423 1.00 91.44 82 GLN A C 1
ATOM 643 O O . GLN A 1 82 ? 9.246 0.471 -12.626 1.00 91.44 82 GLN A O 1
ATOM 648 N N . VAL A 1 83 ? 10.142 0.177 -14.662 1.00 91.12 83 VAL A N 1
ATOM 649 C CA . VAL A 1 83 ? 9.774 1.513 -15.165 1.00 91.12 83 VAL A CA 1
ATOM 650 C C . VAL A 1 83 ? 8.256 1.689 -15.144 1.00 91.12 83 VAL A C 1
ATOM 652 O O . VAL A 1 83 ? 7.752 2.658 -14.574 1.00 91.12 83 VAL A O 1
ATOM 655 N N . SER A 1 84 ? 7.513 0.722 -15.689 1.00 92.75 84 SER A N 1
ATOM 656 C CA . SER A 1 84 ? 6.046 0.734 -15.642 1.00 92.75 84 SER A CA 1
ATOM 657 C C . SER A 1 84 ? 5.535 0.642 -14.197 1.00 92.75 84 SER A C 1
ATOM 659 O O . SER A 1 84 ? 4.595 1.343 -13.831 1.00 92.75 84 SER A O 1
ATOM 661 N N . CYS A 1 85 ? 6.189 -0.141 -13.332 1.00 94.19 85 CYS A N 1
ATOM 662 C CA . CYS A 1 85 ? 5.848 -0.212 -11.909 1.00 94.19 85 CYS A CA 1
ATOM 663 C C . CYS A 1 85 ? 6.045 1.117 -11.161 1.00 94.19 85 CYS A C 1
ATOM 665 O O . CYS A 1 85 ? 5.177 1.484 -10.375 1.00 94.19 85 CYS A O 1
ATOM 667 N N . TYR A 1 86 ? 7.119 1.870 -11.419 1.00 93.31 86 TYR A N 1
ATOM 668 C CA . TYR A 1 86 ? 7.330 3.198 -10.828 1.00 93.31 86 TYR A CA 1
ATOM 669 C C . TYR A 1 86 ? 6.254 4.205 -11.263 1.00 93.31 86 TYR A C 1
ATOM 671 O O . TYR A 1 86 ? 5.780 5.009 -10.452 1.00 93.31 86 TYR A O 1
ATOM 679 N N . ARG A 1 87 ? 5.810 4.129 -12.524 1.00 93.50 87 ARG A N 1
ATOM 680 C CA . ARG A 1 87 ? 4.693 4.935 -13.044 1.00 93.50 87 ARG A CA 1
ATOM 681 C C . ARG A 1 87 ? 3.362 4.575 -12.377 1.00 93.50 87 ARG A C 1
ATOM 683 O O . ARG A 1 87 ? 2.633 5.470 -11.939 1.00 93.50 87 ARG A O 1
ATOM 690 N N . ILE A 1 88 ? 3.073 3.276 -12.226 1.00 94.94 88 ILE A N 1
ATOM 691 C CA . ILE A 1 88 ? 1.896 2.776 -11.493 1.00 94.94 88 ILE A CA 1
ATOM 692 C C . ILE A 1 88 ? 1.936 3.254 -10.040 1.00 94.94 88 ILE A C 1
ATOM 694 O O . ILE A 1 88 ? 0.959 3.828 -9.569 1.00 94.94 88 ILE A O 1
ATOM 698 N N . LEU A 1 89 ? 3.063 3.072 -9.348 1.00 95.12 89 LEU A N 1
ATOM 699 C CA . LEU A 1 89 ? 3.271 3.497 -7.963 1.00 95.12 89 LEU A CA 1
ATOM 700 C C . LEU A 1 89 ? 2.976 4.993 -7.785 1.00 95.12 89 LEU A C 1
ATOM 702 O O . LEU A 1 89 ? 2.166 5.374 -6.938 1.00 95.12 89 LEU A O 1
ATOM 706 N N . THR A 1 90 ? 3.583 5.835 -8.625 1.00 92.69 90 THR A N 1
ATOM 707 C CA . THR A 1 90 ? 3.388 7.291 -8.587 1.00 92.69 90 THR A CA 1
ATOM 708 C C . THR A 1 90 ? 1.926 7.663 -8.825 1.00 92.69 90 THR A C 1
ATOM 710 O O . THR A 1 90 ? 1.378 8.515 -8.122 1.00 92.69 90 THR A O 1
ATOM 713 N N . SER A 1 91 ? 1.270 6.995 -9.777 1.00 92.81 91 SER A N 1
ATOM 714 C CA . SER A 1 91 ? -0.131 7.249 -10.112 1.00 92.81 91 SER A CA 1
ATOM 715 C C . SER A 1 91 ? -1.085 6.797 -9.008 1.00 92.81 91 SER A C 1
ATOM 717 O O . SER A 1 91 ? -1.962 7.563 -8.619 1.00 92.81 91 SER A O 1
ATOM 719 N N . LEU A 1 92 ? -0.906 5.594 -8.450 1.00 93.81 92 LEU A N 1
ATOM 720 C CA . LEU A 1 92 ? -1.726 5.073 -7.351 1.00 93.81 92 LEU A CA 1
ATOM 721 C C . LEU A 1 92 ? -1.605 5.942 -6.098 1.00 93.81 92 LEU A C 1
ATOM 723 O O . LEU A 1 92 ? -2.624 6.287 -5.498 1.00 93.81 92 LEU A O 1
ATOM 727 N N . TYR A 1 93 ? -0.383 6.343 -5.732 1.00 92.94 93 TYR A N 1
ATOM 728 C CA . TYR A 1 93 ? -0.158 7.208 -4.577 1.00 92.94 93 TYR A CA 1
ATOM 729 C C . TYR A 1 93 ? -0.796 8.592 -4.771 1.00 92.94 93 TYR A C 1
ATOM 731 O O . TYR A 1 93 ? -1.531 9.071 -3.902 1.00 92.94 93 TYR A O 1
ATOM 739 N N . ALA A 1 94 ? -0.586 9.222 -5.933 1.00 91.06 94 ALA A N 1
ATOM 740 C CA . ALA A 1 94 ? -1.172 10.526 -6.247 1.00 91.06 94 ALA A CA 1
ATOM 741 C C . ALA A 1 94 ? -2.708 10.478 -6.326 1.00 91.06 94 ALA A C 1
ATOM 743 O O . ALA A 1 94 ? -3.386 11.393 -5.855 1.00 91.06 94 ALA A O 1
ATOM 744 N N . LEU A 1 95 ? -3.272 9.405 -6.890 1.00 89.69 95 LEU A N 1
ATOM 745 C CA . LEU A 1 95 ? -4.714 9.181 -6.912 1.00 89.69 95 LEU A CA 1
ATOM 746 C C . LEU A 1 95 ? -5.256 8.985 -5.495 1.00 89.69 95 LEU A C 1
ATOM 748 O O . LEU A 1 95 ? -6.228 9.643 -5.149 1.00 89.69 95 LEU A O 1
ATOM 752 N N . GLY A 1 96 ? -4.630 8.149 -4.663 1.00 87.62 96 GLY A N 1
ATOM 753 C CA . GLY A 1 96 ? -5.105 7.832 -3.311 1.00 87.62 96 GLY A CA 1
ATOM 754 C C . GLY A 1 96 ? -5.047 9.006 -2.324 1.00 87.62 96 GLY A C 1
ATOM 755 O O . GLY A 1 96 ? -5.929 9.150 -1.471 1.00 87.62 96 GLY A O 1
ATOM 756 N N . THR A 1 97 ? -4.046 9.877 -2.470 1.00 88.06 97 THR A N 1
ATOM 757 C CA . THR A 1 97 ? -3.856 11.081 -1.635 1.00 88.06 97 THR A CA 1
ATOM 758 C C . THR A 1 97 ? -4.627 12.305 -2.137 1.00 88.06 97 THR A C 1
ATOM 760 O O . THR A 1 97 ? -4.726 13.317 -1.439 1.00 88.06 97 THR A O 1
ATOM 763 N N . SER A 1 98 ? -5.238 12.223 -3.322 1.00 85.94 98 SER A N 1
ATOM 764 C CA . SER A 1 98 ? -6.025 13.316 -3.885 1.00 85.94 98 SER A CA 1
ATOM 765 C C . SER A 1 98 ? -7.322 13.574 -3.105 1.00 85.94 98 SER A C 1
ATOM 767 O O . SER A 1 98 ? -8.009 12.665 -2.623 1.00 85.94 98 SER A O 1
ATOM 769 N N . LYS A 1 99 ? -7.692 14.858 -3.026 1.00 80.81 99 LYS A N 1
ATOM 770 C CA . LYS A 1 99 ? -8.915 15.361 -2.373 1.00 80.81 99 LYS A CA 1
ATOM 771 C C . LYS A 1 99 ? -10.122 15.437 -3.318 1.00 80.81 99 LYS A C 1
ATOM 773 O O . LYS A 1 99 ? -11.113 16.086 -3.003 1.00 80.81 99 LYS A O 1
ATOM 778 N N . SER A 1 100 ? -10.043 14.827 -4.501 1.00 77.12 100 SER A N 1
ATOM 779 C CA . SER A 1 100 ? -11.170 14.808 -5.439 1.00 77.12 100 SER A CA 1
ATOM 780 C C . SER A 1 100 ? -12.335 13.973 -4.892 1.00 77.12 100 SER A C 1
ATOM 782 O O . SER A 1 100 ? -12.127 12.860 -4.412 1.00 77.12 100 SER A O 1
ATOM 784 N N . ILE A 1 101 ? -13.569 14.468 -5.045 1.00 71.25 101 ILE A N 1
ATOM 785 C CA . ILE A 1 101 ? -14.814 13.779 -4.637 1.00 71.25 101 ILE A CA 1
ATOM 786 C C . ILE A 1 101 ? -14.904 12.377 -5.259 1.00 71.25 101 ILE A C 1
ATOM 788 O O . ILE A 1 101 ? -15.420 11.439 -4.656 1.00 71.25 101 ILE A O 1
ATOM 792 N N . TYR A 1 102 ? -14.380 12.217 -6.477 1.00 70.94 102 TYR A N 1
ATOM 793 C CA . TYR A 1 102 ? -14.347 10.919 -7.143 1.00 70.94 102 TYR A CA 1
ATOM 794 C C . TYR A 1 102 ? -13.485 9.903 -6.379 1.00 70.94 102 TYR A C 1
ATOM 796 O O . TYR A 1 102 ? -13.897 8.766 -6.146 1.00 70.94 102 TYR A O 1
ATOM 804 N N . VAL A 1 103 ? -12.297 10.342 -5.961 1.00 73.88 103 VAL A N 1
ATOM 805 C CA . VAL A 1 103 ? -11.324 9.515 -5.246 1.00 73.88 103 VAL A CA 1
ATOM 806 C C . VAL A 1 103 ? -11.877 9.079 -3.899 1.00 73.88 103 VAL A C 1
ATOM 808 O O . VAL A 1 103 ? -11.627 7.952 -3.496 1.00 73.88 103 VAL A O 1
ATOM 811 N N . GLU A 1 104 ? -12.683 9.905 -3.227 1.00 75.31 104 GLU A N 1
ATOM 812 C CA . GLU A 1 104 ? -13.237 9.557 -1.914 1.00 75.31 104 GLU A CA 1
ATOM 813 C C . GLU A 1 104 ? -13.995 8.231 -1.892 1.00 75.31 104 GLU A C 1
ATOM 815 O O . GLU A 1 104 ? -13.914 7.504 -0.907 1.00 75.31 104 GLU A O 1
ATOM 820 N N . ARG A 1 105 ? -14.675 7.877 -2.988 1.00 79.44 105 ARG A N 1
ATOM 821 C CA . ARG A 1 105 ? -15.424 6.616 -3.086 1.00 79.44 105 ARG A CA 1
ATOM 822 C C . ARG A 1 105 ? -14.549 5.403 -3.396 1.00 79.44 105 ARG A C 1
ATOM 824 O O . ARG A 1 105 ? -14.965 4.282 -3.134 1.00 79.44 105 ARG A O 1
ATOM 831 N N . GLN A 1 106 ? -13.379 5.626 -3.988 1.00 83.88 106 GLN A N 1
ATOM 832 C CA . GLN A 1 106 ? -12.509 4.583 -4.548 1.00 83.88 106 GLN A CA 1
ATOM 833 C C . GLN A 1 106 ? -11.180 4.456 -3.800 1.00 83.88 106 GLN A C 1
ATOM 835 O O . GLN A 1 106 ? -10.350 3.610 -4.125 1.00 83.88 106 GLN A O 1
ATOM 840 N N . ARG A 1 107 ? -10.976 5.290 -2.780 1.00 88.25 107 ARG A N 1
ATOM 841 C CA . ARG A 1 107 ? -9.734 5.402 -2.024 1.00 88.25 107 ARG A CA 1
ATOM 842 C C . ARG A 1 107 ? -9.313 4.083 -1.384 1.00 88.25 107 ARG A C 1
ATOM 844 O O . ARG A 1 107 ? -8.151 3.721 -1.511 1.00 88.25 107 ARG A O 1
ATOM 851 N N . SER A 1 108 ? -10.250 3.332 -0.805 1.00 88.38 108 SER A N 1
ATOM 852 C CA . SER A 1 108 ? -9.956 1.990 -0.286 1.00 88.38 108 SER A CA 1
ATOM 853 C C . SER A 1 108 ? -9.404 1.049 -1.355 1.00 88.38 108 SER A C 1
ATOM 855 O O . SER A 1 108 ? -8.418 0.375 -1.101 1.00 88.38 108 SER A O 1
ATOM 857 N N . ALA A 1 109 ? -9.993 1.017 -2.555 1.00 90.38 109 ALA A N 1
ATOM 858 C CA . ALA A 1 109 ? -9.527 0.135 -3.628 1.00 90.38 109 ALA A CA 1
ATOM 859 C C . ALA A 1 109 ? -8.139 0.552 -4.145 1.00 90.38 109 ALA A C 1
ATOM 861 O O . ALA A 1 109 ? -7.289 -0.295 -4.409 1.00 90.38 109 ALA A O 1
ATOM 862 N N . LEU A 1 110 ? -7.884 1.864 -4.242 1.00 92.25 110 LEU A N 1
ATOM 863 C CA . LEU A 1 110 ? -6.564 2.408 -4.578 1.00 92.25 110 LEU A CA 1
ATOM 864 C C . LEU A 1 110 ? -5.513 2.035 -3.528 1.00 92.25 110 LEU A C 1
ATOM 866 O O . LEU A 1 110 ? -4.408 1.632 -3.883 1.00 92.25 110 LEU A O 1
ATOM 870 N N . GLY A 1 111 ? -5.857 2.153 -2.247 1.00 92.44 111 GLY A N 1
ATOM 871 C CA . GLY A 1 111 ? -4.968 1.804 -1.148 1.00 92.44 111 GLY A CA 1
ATOM 872 C C . GLY A 1 111 ? -4.716 0.306 -1.014 1.00 92.44 111 GLY A C 1
ATOM 873 O O . GLY A 1 111 ? -3.581 -0.091 -0.777 1.00 92.44 111 GLY A O 1
ATOM 874 N N . GLU A 1 112 ? -5.728 -0.531 -1.248 1.00 91.88 112 GLU A N 1
ATOM 875 C CA . GLU A 1 112 ? -5.579 -1.989 -1.341 1.00 91.88 112 GLU A CA 1
ATOM 876 C C . GLU A 1 112 ? -4.634 -2.375 -2.488 1.00 91.88 112 GLU A C 1
ATOM 878 O O . GLU A 1 112 ? -3.697 -3.145 -2.280 1.00 91.88 112 GLU A O 1
ATOM 883 N N . CYS A 1 113 ? -4.806 -1.777 -3.673 1.00 95.25 113 CYS A N 1
ATOM 884 C CA . CYS A 1 113 ? -3.913 -1.999 -4.813 1.00 95.25 113 CYS A CA 1
ATOM 885 C C . CYS A 1 113 ? -2.478 -1.542 -4.519 1.00 95.25 113 CYS A C 1
ATOM 887 O O . CYS A 1 113 ? -1.520 -2.240 -4.855 1.00 95.25 113 CYS A O 1
ATOM 889 N N . LEU A 1 114 ? -2.314 -0.379 -3.884 1.00 95.81 114 LEU A N 1
ATOM 890 C CA . LEU A 1 114 ? -1.004 0.149 -3.512 1.00 95.81 114 LEU A CA 1
ATOM 891 C C . LEU A 1 114 ? -0.327 -0.708 -2.432 1.00 95.81 114 LEU A C 1
ATOM 893 O O . LEU A 1 114 ? 0.883 -0.914 -2.481 1.00 95.81 114 LEU A O 1
ATOM 897 N N . ALA A 1 115 ? -1.093 -1.249 -1.485 1.00 94.75 115 ALA A N 1
ATOM 898 C CA . ALA A 1 115 ? -0.587 -2.177 -0.481 1.00 94.75 115 ALA A CA 1
ATOM 899 C C . ALA A 1 115 ? -0.144 -3.503 -1.103 1.00 94.75 115 ALA A C 1
ATOM 901 O O . ALA A 1 115 ? 0.949 -3.982 -0.795 1.00 94.75 115 ALA A O 1
ATOM 902 N N . ALA A 1 116 ? -0.941 -4.067 -2.013 1.00 95.00 116 ALA A N 1
ATOM 903 C CA . ALA A 1 116 ? -0.558 -5.252 -2.773 1.00 95.00 116 ALA A CA 1
ATOM 904 C C . ALA A 1 116 ? 0.732 -4.996 -3.570 1.00 95.00 116 ALA A C 1
ATOM 906 O O . ALA A 1 116 ? 1.668 -5.788 -3.492 1.00 95.00 116 ALA A O 1
ATOM 907 N N . PHE A 1 117 ? 0.829 -3.847 -4.250 1.00 96.19 117 PHE A N 1
ATOM 908 C CA . PHE A 1 117 ? 2.038 -3.426 -4.961 1.00 96.19 117 PHE A CA 1
ATOM 909 C C . PHE A 1 117 ? 3.256 -3.328 -4.035 1.00 96.19 117 PHE A C 1
ATOM 911 O O . PHE A 1 117 ? 4.309 -3.887 -4.339 1.00 96.19 117 PHE A O 1
ATOM 918 N N . ALA A 1 118 ? 3.125 -2.655 -2.889 1.00 94.81 118 ALA A N 1
ATOM 919 C CA . ALA A 1 118 ? 4.219 -2.483 -1.935 1.00 94.81 118 ALA A CA 1
ATOM 920 C C . ALA A 1 118 ? 4.722 -3.822 -1.373 1.00 94.81 118 ALA A C 1
ATOM 922 O O . ALA A 1 118 ? 5.911 -3.983 -1.105 1.00 94.81 118 ALA A O 1
ATOM 923 N N . GLY A 1 119 ? 3.815 -4.791 -1.256 1.00 92.38 119 GLY A N 1
ATOM 924 C CA . GLY A 1 119 ? 4.109 -6.166 -0.880 1.00 92.38 119 GLY A CA 1
ATOM 925 C C . GLY A 1 119 ? 4.526 -7.067 -2.040 1.00 92.38 119 GLY A C 1
ATOM 926 O O . GLY A 1 119 ? 4.675 -8.258 -1.791 1.00 92.38 119 GLY A O 1
ATOM 927 N N . ALA A 1 120 ? 4.708 -6.548 -3.262 1.00 93.62 120 ALA A N 1
ATOM 928 C CA . ALA A 1 120 ? 5.090 -7.283 -4.477 1.00 93.62 120 ALA A CA 1
ATOM 929 C C . ALA A 1 120 ? 6.364 -6.737 -5.146 1.00 93.62 120 ALA A C 1
ATOM 931 O O . ALA A 1 120 ? 7.134 -7.503 -5.734 1.00 93.62 120 ALA A O 1
ATOM 932 N N . PHE A 1 121 ? 6.625 -5.437 -5.012 1.00 94.06 121 PHE A N 1
ATOM 933 C CA . PHE A 1 121 ? 7.743 -4.749 -5.648 1.00 94.06 121 PHE A CA 1
ATOM 934 C C . PHE A 1 121 ? 9.101 -5.145 -5.023 1.00 94.06 121 PHE A C 1
ATOM 936 O O . PHE A 1 121 ? 9.225 -5.135 -3.794 1.00 94.06 121 PHE A O 1
ATOM 943 N N . PRO A 1 122 ? 10.123 -5.510 -5.826 1.00 90.44 122 PRO A N 1
ATOM 944 C CA . PRO A 1 122 ? 11.426 -5.967 -5.326 1.00 90.44 122 PRO A CA 1
ATOM 945 C C . PRO A 1 122 ? 12.400 -4.817 -5.005 1.00 90.44 122 PRO A C 1
ATOM 947 O O . PRO A 1 122 ? 13.588 -5.056 -4.792 1.00 90.44 122 PRO A O 1
ATOM 950 N N . VAL A 1 123 ? 11.928 -3.564 -4.977 1.00 90.88 123 VAL A N 1
ATOM 951 C CA . VAL A 1 123 ? 12.751 -2.390 -4.643 1.00 90.88 123 VAL A CA 1
ATOM 952 C C . VAL A 1 123 ? 12.179 -1.626 -3.449 1.00 90.88 123 VAL A C 1
ATOM 954 O O . VAL A 1 123 ? 10.971 -1.395 -3.362 1.00 90.88 123 VAL A O 1
ATOM 957 N N . ALA A 1 124 ? 13.057 -1.246 -2.515 1.00 90.44 124 ALA A N 1
ATOM 958 C CA . ALA A 1 124 ? 12.737 -0.553 -1.267 1.00 90.44 124 ALA A CA 1
ATOM 959 C C . ALA A 1 124 ? 12.450 0.937 -1.528 1.00 90.44 124 ALA A C 1
ATOM 961 O O . ALA A 1 124 ? 13.211 1.829 -1.161 1.00 90.44 124 ALA A O 1
ATOM 962 N N . PHE A 1 125 ? 11.347 1.211 -2.227 1.00 91.25 125 PHE A N 1
ATOM 963 C CA . PHE A 1 125 ? 11.045 2.532 -2.790 1.00 91.25 125 PHE A CA 1
ATOM 964 C C . PHE A 1 125 ? 10.817 3.650 -1.754 1.00 91.25 125 PHE A C 1
ATOM 966 O O . PHE A 1 125 ? 10.861 4.817 -2.126 1.00 91.25 125 PHE A O 1
ATOM 973 N N . LEU A 1 126 ? 10.581 3.328 -0.474 1.00 91.19 126 LEU A N 1
ATOM 974 C CA . LEU A 1 126 ? 10.451 4.325 0.604 1.00 91.19 126 LEU A CA 1
ATOM 975 C C . LEU A 1 126 ? 11.797 4.684 1.260 1.00 91.19 126 LEU A C 1
ATOM 977 O O . LEU A 1 126 ? 11.863 5.615 2.067 1.00 91.19 126 LEU A O 1
ATOM 981 N N . GLU A 1 127 ? 12.861 3.954 0.920 1.00 90.19 127 GLU A N 1
ATOM 982 C CA . GLU A 1 127 ? 14.215 4.073 1.471 1.00 90.19 127 GLU A CA 1
ATOM 983 C C . GLU A 1 127 ? 15.241 4.224 0.335 1.00 90.19 127 GLU A C 1
ATOM 985 O O . GLU A 1 127 ? 16.257 3.535 0.274 1.00 90.19 127 GLU A O 1
ATOM 990 N N . THR A 1 128 ? 14.981 5.159 -0.580 1.00 86.44 128 THR A N 1
ATOM 991 C CA . THR A 1 128 ? 15.789 5.420 -1.790 1.00 86.44 128 THR A CA 1
ATOM 992 C C . THR A 1 128 ? 17.288 5.611 -1.522 1.00 86.44 128 THR A C 1
ATOM 994 O O . THR A 1 128 ? 18.117 5.223 -2.341 1.00 86.44 128 THR A O 1
ATOM 997 N N . HIS A 1 129 ? 17.657 6.142 -0.354 1.00 84.56 129 HIS A N 1
ATOM 998 C CA . HIS A 1 129 ? 19.046 6.316 0.084 1.00 84.56 129 HIS A CA 1
ATOM 999 C C . HIS A 1 129 ? 19.821 4.990 0.258 1.00 84.56 129 HIS A C 1
ATOM 1001 O O . HIS A 1 129 ? 21.057 4.982 0.21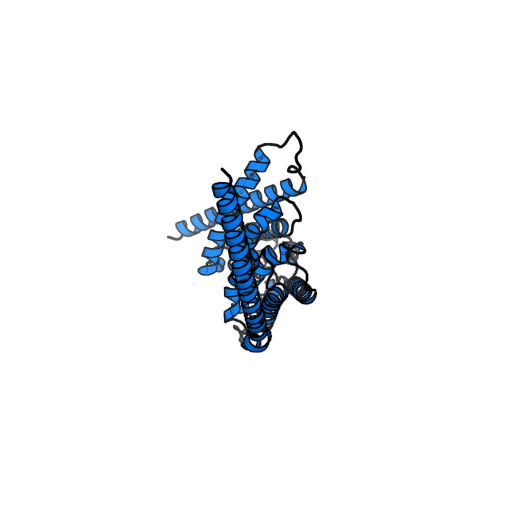6 1.00 84.56 129 HIS A O 1
ATOM 1007 N N . LEU A 1 130 ? 19.114 3.866 0.422 1.00 84.88 130 LEU A N 1
ATOM 1008 C CA . LEU A 1 130 ? 19.673 2.514 0.529 1.00 84.88 130 LEU A CA 1
ATOM 1009 C C . LEU A 1 130 ? 19.596 1.729 -0.785 1.00 84.88 130 LEU A C 1
ATOM 1011 O O . LEU A 1 130 ? 20.100 0.605 -0.845 1.00 84.88 130 LEU A O 1
ATOM 1015 N N . ASP A 1 131 ? 19.047 2.316 -1.858 1.00 86.50 131 ASP A N 1
ATOM 1016 C CA . ASP A 1 131 ? 18.869 1.625 -3.142 1.00 86.50 131 ASP A CA 1
ATOM 1017 C C . ASP A 1 131 ? 20.194 1.118 -3.723 1.00 86.50 131 ASP A C 1
ATOM 1019 O O . ASP A 1 131 ? 20.224 0.078 -4.369 1.00 86.50 131 ASP A O 1
ATOM 1023 N N . LYS A 1 132 ? 21.324 1.761 -3.398 1.00 83.62 132 LYS A N 1
ATOM 1024 C CA . LYS A 1 132 ? 22.681 1.313 -3.777 1.00 83.62 132 LYS A CA 1
ATOM 1025 C C . LYS A 1 132 ? 23.015 -0.128 -3.359 1.00 83.62 132 LYS A C 1
ATOM 1027 O O . LYS A 1 132 ? 23.933 -0.729 -3.908 1.00 83.62 132 LYS A O 1
ATOM 1032 N N . HIS A 1 133 ? 22.306 -0.670 -2.369 1.00 83.75 133 HIS A N 1
ATOM 1033 C CA . HIS A 1 133 ? 22.475 -2.038 -1.882 1.00 83.75 133 HIS A CA 1
ATOM 1034 C C . HIS A 1 133 ? 21.458 -3.023 -2.480 1.00 83.75 133 HIS A C 1
ATOM 1036 O O . HIS A 1 133 ? 21.556 -4.226 -2.242 1.00 83.75 133 HIS A O 1
ATOM 1042 N N . ASN A 1 134 ? 20.482 -2.544 -3.255 1.00 84.75 134 ASN A N 1
ATOM 1043 C CA . ASN A 1 134 ? 19.457 -3.380 -3.862 1.00 84.75 134 ASN A CA 1
ATOM 1044 C C . ASN A 1 134 ? 19.939 -3.971 -5.198 1.00 84.75 134 ASN A C 1
ATOM 1046 O O . ASN A 1 134 ? 20.073 -3.271 -6.200 1.00 84.75 134 ASN A O 1
ATOM 1050 N N . ILE A 1 135 ? 20.157 -5.284 -5.234 1.00 85.94 135 ILE A N 1
ATOM 1051 C CA . ILE A 1 135 ? 20.655 -5.988 -6.427 1.00 85.94 135 ILE A CA 1
ATOM 1052 C C . ILE A 1 135 ? 19.654 -6.036 -7.590 1.00 85.94 135 ILE A C 1
ATOM 1054 O O . ILE A 1 135 ? 20.061 -6.228 -8.733 1.00 85.94 135 ILE A O 1
ATOM 1058 N N . TYR A 1 136 ? 18.362 -5.866 -7.310 1.00 86.88 136 TYR A N 1
ATOM 1059 C CA . TYR A 1 136 ? 17.290 -5.953 -8.296 1.00 86.88 136 TYR A CA 1
ATOM 1060 C C . TYR A 1 136 ? 16.945 -4.597 -8.908 1.00 86.88 136 TYR A C 1
ATOM 1062 O O . TYR A 1 136 ? 16.273 -4.556 -9.935 1.00 86.88 136 TYR A O 1
ATOM 1070 N N . SER A 1 137 ? 17.399 -3.488 -8.318 1.00 88.94 137 SER A N 1
ATOM 1071 C CA . SER A 1 137 ? 17.096 -2.146 -8.814 1.00 88.94 137 SER A CA 1
ATOM 1072 C C . SER A 1 137 ? 17.622 -1.931 -10.236 1.00 88.94 137 SER A C 1
ATOM 1074 O O . SER A 1 137 ? 18.789 -2.196 -10.549 1.00 88.94 137 SER A O 1
ATOM 1076 N N . ILE A 1 138 ? 16.774 -1.377 -11.109 1.00 87.69 138 ILE A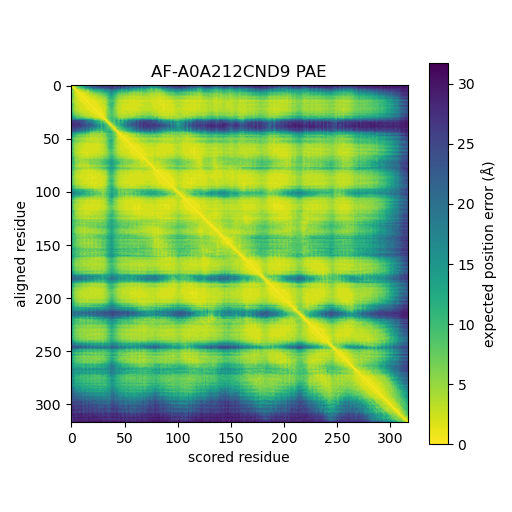 N 1
ATOM 1077 C CA . ILE A 1 138 ? 17.165 -0.923 -12.452 1.00 87.69 138 ILE A CA 1
ATOM 1078 C C . ILE A 1 138 ? 18.348 0.061 -12.417 1.00 87.69 138 ILE A C 1
ATOM 1080 O O . ILE A 1 138 ? 19.140 0.114 -13.357 1.00 87.69 138 ILE A O 1
ATOM 1084 N N . TYR A 1 139 ? 18.513 0.804 -11.317 1.00 85.88 139 TYR A N 1
ATOM 1085 C CA . TYR A 1 139 ? 19.610 1.754 -11.127 1.00 85.88 139 TYR A CA 1
ATOM 1086 C C . TYR A 1 139 ? 20.975 1.086 -10.970 1.00 85.88 139 TYR A C 1
ATOM 1088 O O . TYR A 1 139 ? 21.980 1.671 -11.376 1.00 85.88 139 TYR A O 1
ATOM 1096 N N . ASN A 1 140 ? 21.000 -0.143 -10.452 1.00 87.44 140 ASN A N 1
ATOM 1097 C CA . ASN A 1 140 ? 22.225 -0.911 -10.232 1.00 87.44 140 ASN A CA 1
ATOM 1098 C C . ASN A 1 140 ? 22.473 -1.951 -11.332 1.00 87.44 140 ASN A C 1
ATOM 1100 O O . ASN A 1 140 ? 23.608 -2.382 -11.523 1.00 87.44 140 ASN A O 1
ATOM 1104 N N . THR A 1 141 ? 21.429 -2.343 -12.067 1.00 87.38 141 THR A N 1
ATOM 1105 C CA . THR A 1 141 ? 21.522 -3.340 -13.144 1.00 87.38 141 THR A CA 1
ATOM 1106 C C . THR A 1 141 ? 21.755 -2.726 -14.527 1.00 87.38 141 THR A C 1
ATOM 1108 O O . THR A 1 141 ? 22.415 -3.359 -15.351 1.00 87.38 141 THR A O 1
ATOM 1111 N N . LYS A 1 142 ? 21.279 -1.497 -14.796 1.00 87.12 142 LYS A N 1
ATOM 1112 C CA . LYS A 1 142 ? 21.439 -0.816 -16.097 1.00 87.12 142 LYS A CA 1
ATOM 1113 C C . LYS A 1 142 ? 22.384 0.376 -16.056 1.00 87.12 142 LYS A C 1
ATOM 1115 O O . LYS A 1 142 ? 22.446 1.144 -15.093 1.00 87.12 142 LYS A O 1
ATOM 1120 N N . SER A 1 143 ? 23.080 0.592 -17.171 1.00 87.12 143 SER A N 1
ATOM 1121 C CA . SER A 1 143 ? 23.954 1.752 -17.344 1.00 87.12 143 SER A CA 1
ATOM 1122 C C . SER A 1 143 ? 23.153 3.057 -17.412 1.00 87.12 143 SER A C 1
ATOM 1124 O O . SER A 1 143 ? 21.987 3.086 -17.810 1.00 87.12 143 SER A O 1
ATOM 1126 N N . SER A 1 144 ? 23.788 4.187 -17.086 1.00 84.94 144 SER A N 1
ATOM 1127 C CA . SER A 1 144 ? 23.139 5.508 -17.155 1.00 84.94 144 SER A CA 1
ATOM 1128 C C . SER A 1 144 ? 22.584 5.839 -18.547 1.00 84.94 144 SER A C 1
ATOM 1130 O O . SER A 1 144 ? 21.572 6.525 -18.658 1.00 84.94 144 SER A O 1
ATOM 1132 N N . ARG A 1 145 ? 23.210 5.323 -19.614 1.00 86.00 145 ARG A N 1
ATOM 1133 C CA . ARG A 1 145 ? 22.753 5.522 -20.997 1.00 86.00 145 ARG A CA 1
ATOM 1134 C C . ARG A 1 145 ? 21.452 4.773 -21.288 1.00 86.00 145 ARG A C 1
ATOM 1136 O O . ARG A 1 145 ? 20.576 5.321 -21.947 1.00 86.00 145 ARG A O 1
ATOM 1143 N N . GLU A 1 146 ? 21.324 3.543 -20.799 1.00 86.38 146 GLU A N 1
ATOM 1144 C CA . GLU A 1 146 ? 20.108 2.737 -20.968 1.00 86.38 146 GLU A CA 1
ATOM 1145 C C . GLU A 1 146 ? 18.952 3.301 -20.141 1.00 86.38 146 GLU A C 1
ATOM 1147 O O . GLU A 1 146 ? 17.828 3.372 -20.628 1.00 86.38 146 GLU A O 1
ATOM 1152 N N . ARG A 1 147 ? 19.238 3.795 -18.930 1.00 86.31 147 ARG A N 1
ATOM 1153 C CA . ARG A 1 147 ? 18.248 4.485 -18.089 1.00 86.31 147 ARG A CA 1
ATOM 1154 C C . ARG A 1 147 ? 17.721 5.760 -18.749 1.00 86.31 147 ARG A C 1
ATOM 1156 O O . ARG A 1 147 ? 16.511 5.968 -18.784 1.00 86.31 147 ARG A O 1
ATOM 1163 N N . ALA A 1 148 ? 18.605 6.555 -19.355 1.00 84.62 148 ALA A N 1
ATOM 1164 C CA . ALA A 1 148 ? 18.206 7.744 -20.108 1.00 84.62 148 ALA A CA 1
ATOM 1165 C C . ALA A 1 148 ? 17.298 7.408 -21.307 1.00 84.62 148 ALA A C 1
ATOM 1167 O O . ALA A 1 148 ? 16.362 8.149 -21.589 1.00 84.62 148 ALA A O 1
ATOM 1168 N N . ALA A 1 149 ? 17.524 6.274 -21.982 1.00 86.69 149 ALA A N 1
ATOM 1169 C CA . ALA A 1 149 ? 16.670 5.820 -23.084 1.00 86.69 149 ALA A CA 1
ATOM 1170 C C . ALA A 1 149 ? 15.256 5.401 -22.631 1.00 86.69 149 ALA A C 1
ATOM 1172 O O . ALA A 1 149 ? 14.329 5.411 -23.437 1.00 86.69 149 ALA A O 1
ATOM 1173 N N . LEU A 1 150 ? 15.088 5.056 -21.352 1.00 83.56 150 LEU A N 1
ATOM 1174 C CA . LEU A 1 150 ? 13.810 4.694 -20.730 1.00 83.56 150 LEU A CA 1
ATOM 1175 C C . LEU A 1 150 ? 13.129 5.882 -20.030 1.00 83.56 150 LEU A C 1
ATOM 1177 O O . LEU A 1 150 ? 12.145 5.685 -19.322 1.00 83.56 150 LEU A O 1
ATOM 1181 N N . ASN A 1 151 ? 13.640 7.105 -20.217 1.00 84.69 151 ASN A N 1
ATOM 1182 C CA . ASN A 1 151 ? 13.177 8.327 -19.549 1.00 84.69 151 ASN A CA 1
ATOM 1183 C C . ASN A 1 151 ? 13.261 8.274 -18.011 1.00 84.69 151 ASN A C 1
ATOM 1185 O O . ASN A 1 151 ? 12.497 8.953 -17.326 1.00 84.69 151 ASN A O 1
ATOM 1189 N N . LEU A 1 152 ? 14.188 7.486 -17.455 1.00 86.44 152 LEU A N 1
ATOM 1190 C CA . LEU A 1 152 ? 14.445 7.486 -16.016 1.00 86.44 152 LEU A CA 1
ATOM 1191 C C . LEU A 1 152 ? 15.360 8.657 -15.623 1.00 86.44 152 LEU A C 1
ATOM 1193 O O . LEU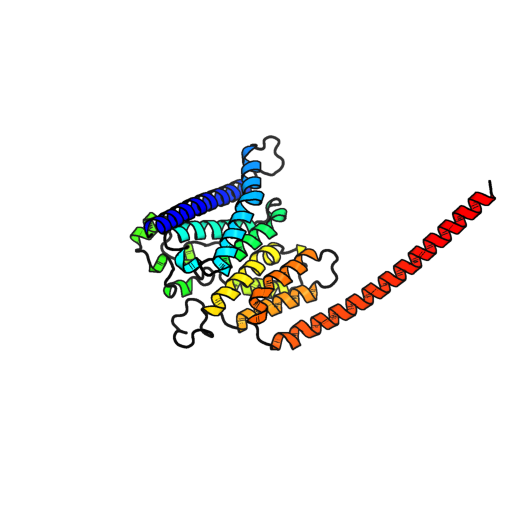 A 1 152 ? 16.349 8.921 -16.317 1.00 86.44 152 LEU A O 1
ATOM 1197 N N . PRO A 1 153 ? 15.084 9.335 -14.496 1.00 85.31 153 PRO A N 1
ATOM 1198 C CA . PRO A 1 153 ? 15.958 10.372 -13.970 1.00 85.31 153 PRO A CA 1
ATOM 1199 C C . PRO A 1 153 ? 17.272 9.790 -13.434 1.00 85.31 153 PRO A C 1
ATOM 1201 O O . PRO A 1 153 ? 17.393 8.594 -13.150 1.00 85.31 153 PRO A O 1
ATOM 1204 N N . THR A 1 154 ? 18.273 10.661 -13.281 1.00 81.56 154 THR A N 1
ATOM 1205 C CA . THR A 1 154 ? 19.636 10.278 -12.887 1.00 81.56 154 THR A CA 1
ATOM 1206 C C . THR A 1 154 ? 19.680 9.613 -11.511 1.00 81.56 154 THR A C 1
ATOM 1208 O O . THR A 1 154 ? 20.378 8.604 -11.353 1.00 81.56 154 THR A O 1
ATOM 1211 N N . ASN A 1 155 ? 18.907 10.139 -10.553 1.00 82.06 155 ASN A N 1
ATOM 1212 C CA . ASN A 1 155 ? 18.803 9.623 -9.189 1.00 82.06 155 ASN A CA 1
ATOM 1213 C C . ASN A 1 155 ? 17.478 8.880 -8.979 1.00 82.06 155 ASN A C 1
ATOM 1215 O O . ASN A 1 155 ? 16.463 9.223 -9.580 1.00 82.06 155 ASN A O 1
ATOM 1219 N N . VAL A 1 156 ? 17.489 7.891 -8.083 1.00 82.62 156 VAL A N 1
ATOM 1220 C CA . VAL A 1 156 ? 16.301 7.106 -7.694 1.00 82.62 156 VAL A CA 1
ATOM 1221 C C . VAL A 1 156 ? 15.257 7.986 -7.000 1.00 82.62 156 VAL A C 1
ATOM 1223 O O . VAL A 1 156 ? 14.060 7.816 -7.203 1.00 82.62 156 VAL A O 1
ATOM 1226 N N . GLU A 1 157 ? 15.713 8.959 -6.208 1.00 80.94 157 GLU A N 1
ATOM 1227 C CA . GLU A 1 157 ? 14.862 9.905 -5.470 1.00 80.94 157 GLU A CA 1
ATOM 1228 C C . GLU A 1 157 ? 13.951 10.725 -6.393 1.00 80.94 157 GLU A C 1
ATOM 1230 O O . GLU A 1 157 ? 12.810 11.027 -6.047 1.00 80.94 157 GLU A O 1
ATOM 1235 N N . ASP A 1 158 ? 14.429 11.017 -7.601 1.00 83.19 158 ASP A N 1
ATOM 1236 C CA . ASP A 1 158 ? 13.723 11.839 -8.581 1.00 83.19 158 ASP A CA 1
ATOM 1237 C C . ASP A 1 158 ? 12.638 11.054 -9.346 1.00 83.19 158 ASP A C 1
ATOM 1239 O O . ASP A 1 158 ? 11.847 11.653 -10.074 1.00 83.19 158 ASP A O 1
ATOM 1243 N N . VAL A 1 159 ? 12.580 9.720 -9.208 1.00 81.81 159 VAL A N 1
ATOM 1244 C CA . VAL A 1 159 ? 11.588 8.868 -9.898 1.00 81.81 159 VAL A CA 1
ATOM 1245 C C . VAL A 1 159 ? 10.189 9.083 -9.334 1.00 81.81 159 VAL A C 1
ATOM 1247 O O . VAL A 1 159 ? 9.210 9.138 -10.077 1.00 81.81 159 VAL A O 1
ATOM 1250 N N . CYS A 1 160 ? 10.098 9.212 -8.011 1.00 82.44 160 CYS A N 1
ATOM 1251 C CA . CYS A 1 160 ? 8.842 9.319 -7.278 1.00 82.44 160 CYS A CA 1
ATOM 1252 C C . CYS A 1 160 ? 8.857 10.541 -6.342 1.00 82.44 160 CYS A C 1
ATOM 1254 O O . CYS A 1 160 ? 8.732 10.381 -5.129 1.00 82.44 160 CYS A O 1
ATOM 1256 N N . PRO A 1 161 ? 8.941 11.778 -6.871 1.00 78.69 161 PRO A N 1
ATOM 1257 C CA . PRO A 1 161 ? 9.179 12.978 -6.060 1.00 78.69 161 PRO A CA 1
ATOM 1258 C C . PRO A 1 161 ? 8.035 13.304 -5.087 1.00 78.69 161 PRO A C 1
ATOM 1260 O O . PRO A 1 161 ? 8.226 14.016 -4.106 1.00 78.69 161 PRO A O 1
ATOM 1263 N N . ASN A 1 162 ? 6.829 12.795 -5.359 1.00 84.00 162 ASN A N 1
ATOM 1264 C CA . ASN A 1 162 ? 5.645 13.032 -4.532 1.00 84.00 162 ASN A CA 1
ATOM 1265 C C . ASN A 1 162 ? 5.488 12.020 -3.388 1.00 84.00 162 ASN A C 1
ATOM 1267 O O . ASN A 1 162 ? 4.613 12.213 -2.545 1.00 84.00 162 ASN A O 1
ATOM 1271 N N . ILE A 1 163 ? 6.267 10.934 -3.379 1.00 89.50 163 ILE A N 1
ATOM 1272 C CA . ILE A 1 163 ? 6.170 9.885 -2.362 1.00 89.50 163 ILE A CA 1
ATOM 1273 C C . ILE A 1 163 ? 7.139 10.241 -1.226 1.00 89.50 163 ILE A C 1
ATOM 1275 O O . ILE A 1 163 ? 8.341 10.336 -1.470 1.00 89.50 163 ILE A O 1
ATOM 1279 N N . PRO A 1 164 ? 6.653 10.477 0.006 1.00 90.50 164 PRO A N 1
ATOM 1280 C CA . PRO A 1 164 ? 7.521 10.784 1.135 1.00 90.50 164 PRO A CA 1
ATOM 1281 C C . PRO A 1 164 ? 8.379 9.579 1.538 1.00 90.50 164 PRO A C 1
ATOM 1283 O O . PRO A 1 164 ? 8.039 8.430 1.259 1.00 90.50 164 PRO A O 1
ATOM 1286 N N . SER A 1 165 ? 9.475 9.847 2.248 1.00 91.81 165 SER A N 1
ATOM 1287 C CA . SER A 1 165 ? 10.305 8.797 2.841 1.00 91.81 165 SER A CA 1
ATOM 1288 C C . SER A 1 165 ? 9.547 8.022 3.922 1.00 91.81 165 SER A C 1
ATOM 1290 O O . SER A 1 165 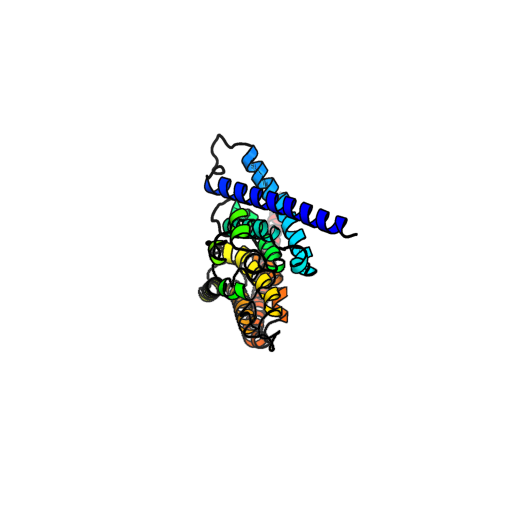? 8.596 8.533 4.522 1.00 91.81 165 SER A O 1
ATOM 1292 N N . LEU A 1 166 ? 10.019 6.806 4.217 1.00 92.25 166 LEU A N 1
ATOM 1293 C CA . LEU A 1 166 ? 9.485 5.975 5.301 1.00 92.25 166 LEU A CA 1
ATOM 1294 C C . LEU A 1 166 ? 9.387 6.746 6.631 1.00 92.25 166 LEU 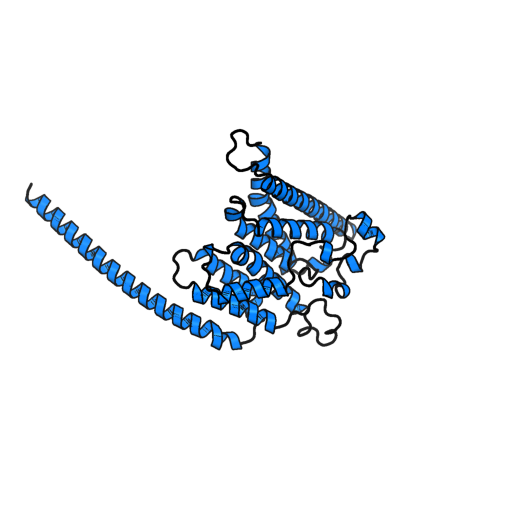A C 1
ATOM 1296 O O . LEU A 1 166 ? 8.362 6.678 7.302 1.00 92.25 166 LEU A O 1
ATOM 1300 N N . GLU A 1 167 ? 10.423 7.512 6.981 1.00 90.56 167 GLU A N 1
ATOM 1301 C CA . GLU A 1 167 ? 10.471 8.318 8.209 1.00 90.56 167 GLU A CA 1
ATOM 1302 C C . GLU A 1 167 ? 9.332 9.340 8.277 1.00 90.56 167 GLU A C 1
ATOM 1304 O O . GLU A 1 167 ? 8.615 9.393 9.274 1.00 90.56 167 GLU A O 1
ATOM 1309 N N . LYS A 1 168 ? 9.103 10.090 7.190 1.00 91.88 168 LYS A N 1
ATOM 1310 C CA . LYS A 1 168 ? 8.042 11.107 7.122 1.00 91.88 168 LYS A CA 1
ATOM 1311 C C . LYS A 1 168 ? 6.649 10.490 7.221 1.00 91.88 168 LYS A C 1
ATOM 1313 O O . LYS A 1 168 ? 5.784 11.037 7.895 1.00 91.88 168 LYS A O 1
ATOM 1318 N N . LEU A 1 169 ? 6.428 9.348 6.565 1.00 92.75 169 LEU A N 1
ATOM 1319 C CA . LEU A 1 169 ? 5.141 8.648 6.640 1.00 92.75 169 LEU A CA 1
ATOM 1320 C C . LEU A 1 169 ? 4.887 8.074 8.042 1.00 92.75 169 LEU A C 1
ATOM 1322 O O . LEU A 1 169 ? 3.752 8.069 8.516 1.00 92.75 169 LEU A O 1
ATOM 1326 N N . MET A 1 170 ? 5.934 7.589 8.714 1.00 92.31 170 MET A N 1
ATOM 1327 C CA . MET A 1 170 ? 5.841 7.109 10.094 1.00 92.31 170 MET A CA 1
ATOM 1328 C C . MET A 1 170 ? 5.552 8.250 11.075 1.00 92.31 170 MET A C 1
ATOM 1330 O O . MET A 1 170 ? 4.717 8.071 11.962 1.00 92.31 170 MET A O 1
ATOM 1334 N N . GLU A 1 171 ? 6.186 9.411 10.899 1.00 91.94 171 GLU A N 1
ATOM 1335 C CA . GLU A 1 171 ? 5.917 10.629 11.677 1.00 91.94 171 GLU A CA 1
ATOM 1336 C C . GLU A 1 171 ? 4.456 11.076 11.521 1.00 91.94 171 GLU A C 1
ATOM 1338 O O . GLU A 1 171 ? 3.757 11.246 12.517 1.00 91.94 171 GLU A O 1
ATOM 1343 N N . GLU A 1 172 ? 3.937 11.115 10.289 1.00 90.38 172 GLU A N 1
ATOM 1344 C CA . GLU A 1 172 ? 2.533 11.454 10.020 1.00 90.38 172 GLU A CA 1
ATOM 1345 C C . GLU A 1 172 ? 1.546 10.518 10.752 1.00 90.38 172 GLU A C 1
ATOM 1347 O O . GLU A 1 172 ? 0.506 10.953 11.255 1.00 90.38 172 GLU A O 1
ATOM 1352 N N . ILE A 1 173 ? 1.871 9.225 10.866 1.00 90.12 173 ILE A N 1
ATOM 1353 C CA . ILE A 1 173 ? 1.052 8.256 11.612 1.00 90.12 173 ILE A CA 1
ATOM 1354 C C . ILE A 1 173 ? 1.135 8.475 13.122 1.00 90.12 173 ILE A C 1
ATOM 1356 O O . ILE A 1 173 ? 0.122 8.317 13.813 1.00 90.12 173 ILE A O 1
ATOM 1360 N N . VAL A 1 174 ? 2.319 8.800 13.645 1.00 90.38 174 VAL A N 1
ATOM 1361 C CA . VAL A 1 174 ? 2.503 9.125 15.067 1.00 90.38 174 VAL A CA 1
ATOM 1362 C C . VAL A 1 174 ? 1.663 10.351 15.416 1.00 90.38 174 VAL A C 1
ATOM 1364 O O . VAL A 1 174 ? 0.838 10.276 16.329 1.00 90.38 174 VAL A O 1
ATOM 1367 N N . ASP A 1 175 ? 1.771 11.420 14.629 1.00 88.56 175 ASP A N 1
ATOM 1368 C CA . ASP A 1 175 ? 1.007 12.657 14.813 1.00 88.56 175 ASP A CA 1
ATOM 1369 C C . ASP A 1 175 ? -0.506 12.404 14.768 1.00 88.56 175 ASP A C 1
ATOM 1371 O O . ASP A 1 175 ? -1.276 12.908 15.596 1.00 88.56 175 ASP A O 1
ATOM 1375 N N . LEU A 1 176 ? -0.962 11.557 13.842 1.00 86.12 176 LEU A N 1
ATOM 1376 C CA . LEU A 1 176 ? -2.364 11.153 13.756 1.00 86.12 176 LEU A CA 1
ATOM 1377 C C . LEU A 1 176 ? -2.823 10.371 14.998 1.00 86.12 176 LEU A C 1
ATOM 1379 O O . LEU A 1 176 ? -3.929 10.583 15.504 1.00 86.12 176 LEU A O 1
ATOM 1383 N N . ALA A 1 177 ? -1.986 9.468 15.510 1.00 85.56 177 ALA A N 1
ATOM 1384 C CA . ALA A 1 177 ? -2.296 8.677 16.695 1.00 85.56 177 ALA A CA 1
ATOM 1385 C C . ALA A 1 177 ? -2.281 9.517 17.987 1.00 85.56 177 ALA A C 1
ATOM 1387 O O . ALA A 1 177 ? -3.042 9.228 18.919 1.00 85.56 177 ALA A O 1
ATOM 1388 N N . GLU A 1 178 ? -1.433 10.545 18.060 1.00 86.69 178 GLU A N 1
ATOM 1389 C CA . GLU A 1 178 ? -1.317 11.468 19.195 1.00 86.69 178 GLU A CA 1
ATOM 1390 C C . GLU A 1 178 ? -2.402 12.537 19.223 1.00 86.69 178 GLU A C 1
ATOM 1392 O O . GLU A 1 178 ? -2.982 12.790 20.279 1.00 86.69 178 GLU A O 1
ATOM 1397 N N . SER A 1 179 ? -2.730 13.108 18.067 1.00 81.56 179 SER A N 1
ATOM 1398 C CA . SER A 1 179 ? -3.736 14.165 17.940 1.00 81.56 179 SER A CA 1
ATOM 1399 C C . SER A 1 179 ? -5.156 13.710 18.299 1.00 81.56 179 SER A C 1
ATOM 1401 O O . SER A 1 179 ? -6.020 14.542 18.574 1.00 81.56 179 SER A O 1
ATOM 1403 N N . GLY A 1 180 ? -5.426 12.398 18.293 1.00 71.12 180 GLY A N 1
ATOM 1404 C CA . GLY A 1 180 ? -6.761 11.854 18.565 1.00 71.12 180 GLY A CA 1
ATOM 1405 C C . GLY A 1 180 ? -7.806 12.284 17.530 1.00 71.12 180 GLY A C 1
ATOM 1406 O O . GLY A 1 180 ? -9.008 12.222 17.798 1.00 71.12 180 GLY A O 1
ATOM 1407 N N . ILE A 1 181 ? -7.341 12.739 16.363 1.00 70.94 181 ILE A N 1
ATOM 1408 C CA . ILE A 1 181 ? -8.154 13.200 15.246 1.00 70.94 181 ILE A CA 1
ATOM 1409 C C . ILE A 1 181 ? -9.146 12.108 14.821 1.00 70.94 181 ILE A C 1
ATOM 1411 O O . ILE A 1 181 ? -8.834 10.914 14.774 1.00 70.94 181 ILE A O 1
ATOM 1415 N N . ARG A 1 182 ? -10.377 12.527 14.499 1.00 67.19 182 ARG A N 1
ATOM 1416 C CA . ARG A 1 182 ? -11.400 11.613 13.975 1.00 67.19 182 ARG A CA 1
ATOM 1417 C C . ARG A 1 182 ? -11.030 11.182 12.561 1.00 67.19 182 ARG A C 1
ATOM 1419 O O . ARG A 1 182 ? -10.601 12.002 11.751 1.00 67.19 182 ARG A O 1
ATOM 1426 N N . TYR A 1 183 ? -11.303 9.919 12.241 1.00 67.50 183 TYR A N 1
ATOM 1427 C CA . TYR A 1 183 ? -10.970 9.304 10.949 1.00 67.50 183 TYR A CA 1
ATOM 1428 C C . TYR A 1 183 ? -11.444 10.122 9.726 1.00 67.50 183 TYR A C 1
ATOM 1430 O O . TYR A 1 183 ? -10.754 10.171 8.709 1.00 67.50 183 TYR A O 1
ATOM 1438 N N . THR A 1 184 ? -12.578 10.827 9.843 1.00 68.69 184 THR A N 1
ATOM 1439 C CA . THR A 1 184 ? -13.161 11.670 8.783 1.00 68.69 184 THR A CA 1
ATOM 1440 C C . THR A 1 184 ? -12.237 12.793 8.318 1.00 68.69 184 THR A C 1
ATOM 1442 O O . THR A 1 184 ? -12.435 13.341 7.240 1.00 68.69 184 THR A O 1
ATOM 1445 N N . GLN A 1 185 ? -11.256 13.183 9.135 1.00 72.25 185 GLN A N 1
ATOM 1446 C CA . GLN A 1 185 ? -10.373 14.306 8.834 1.00 72.25 185 GLN A CA 1
ATOM 1447 C C . GLN A 1 185 ? -9.159 13.881 7.990 1.00 72.25 185 GLN A C 1
ATOM 1449 O O . GLN A 1 185 ? -8.617 14.718 7.272 1.00 72.25 185 GLN A O 1
ATOM 1454 N N . MET A 1 186 ? -8.757 12.600 8.020 1.00 78.81 186 MET A N 1
ATOM 1455 C CA . MET A 1 186 ? -7.594 12.087 7.272 1.00 78.81 186 MET A CA 1
ATOM 1456 C C . MET A 1 186 ? -7.834 10.683 6.672 1.00 78.81 186 MET A C 1
ATOM 1458 O O . MET A 1 186 ? -7.159 9.719 7.037 1.00 78.81 186 MET A O 1
ATOM 1462 N N . PRO A 1 187 ? -8.765 10.535 5.709 1.00 83.69 187 PRO A N 1
ATOM 1463 C CA . PRO A 1 187 ? -9.078 9.232 5.111 1.00 83.69 187 PRO A CA 1
ATOM 1464 C C . PRO A 1 187 ? -7.933 8.647 4.266 1.00 83.69 187 PRO A C 1
ATOM 1466 O O . PRO A 1 187 ? -7.813 7.433 4.160 1.00 83.69 187 PRO A O 1
ATOM 1469 N N . HIS A 1 188 ? -7.067 9.484 3.685 1.00 87.62 188 HIS A N 1
ATOM 1470 C CA . HIS A 1 188 ? -5.904 9.037 2.904 1.00 87.62 188 HIS A CA 1
ATOM 1471 C C . HIS A 1 188 ? -4.868 8.304 3.763 1.00 87.62 188 HIS A C 1
ATOM 1473 O O . HIS A 1 188 ? -4.338 7.286 3.323 1.00 87.62 188 HIS A O 1
ATOM 1479 N N . VAL A 1 189 ? -4.635 8.742 5.004 1.00 87.94 189 VAL A N 1
ATOM 1480 C CA . VAL A 1 189 ? -3.710 8.033 5.899 1.00 87.94 189 VAL A CA 1
ATOM 1481 C C . VAL A 1 189 ? -4.250 6.644 6.225 1.00 87.94 189 VAL A C 1
ATOM 1483 O O . VAL A 1 189 ? -3.534 5.652 6.119 1.00 87.94 189 VAL A O 1
ATOM 1486 N N . MET A 1 190 ? -5.539 6.560 6.558 1.00 85.62 190 MET A N 1
ATOM 1487 C CA . MET A 1 190 ? -6.159 5.310 6.998 1.00 85.62 190 MET A CA 1
ATOM 1488 C C . MET A 1 190 ? -6.330 4.288 5.878 1.00 85.62 190 MET A C 1
ATOM 1490 O O . MET A 1 190 ? -6.127 3.096 6.095 1.00 85.62 190 MET A O 1
ATOM 1494 N N . GLU A 1 191 ? -6.743 4.744 4.697 1.00 88.25 191 GLU A N 1
ATOM 1495 C CA . GLU A 1 191 ? -7.116 3.855 3.600 1.00 88.25 191 GLU A CA 1
ATOM 1496 C C . GLU A 1 191 ? -5.997 3.632 2.587 1.00 88.25 191 GLU A C 1
ATOM 1498 O O . GLU A 1 191 ? -6.108 2.683 1.826 1.00 88.25 191 GLU A O 1
ATOM 1503 N N . VAL A 1 192 ? -4.943 4.459 2.564 1.00 91.81 192 VAL A N 1
ATOM 1504 C CA . VAL A 1 192 ? -3.863 4.373 1.559 1.00 91.81 192 VAL A CA 1
ATOM 1505 C C . VAL A 1 192 ? -2.494 4.206 2.209 1.00 91.81 192 VAL A C 1
ATOM 1507 O O . VAL A 1 192 ? -1.792 3.246 1.900 1.00 91.81 192 VAL A O 1
ATOM 1510 N N . ILE A 1 193 ? -2.122 5.089 3.141 1.00 92.69 193 ILE A N 1
ATOM 1511 C CA . ILE A 1 193 ? -0.770 5.093 3.727 1.00 92.69 193 ILE A CA 1
ATOM 1512 C C . ILE A 1 193 ? -0.575 3.923 4.699 1.00 92.69 193 ILE A C 1
ATOM 1514 O O . ILE A 1 193 ? 0.397 3.181 4.568 1.00 92.69 193 ILE A O 1
ATOM 1518 N N . LEU A 1 194 ? -1.500 3.707 5.642 1.00 92.31 194 LEU A N 1
ATOM 1519 C CA . LEU A 1 194 ? -1.409 2.609 6.612 1.00 92.31 194 LEU A CA 1
ATOM 1520 C C . LEU A 1 194 ? -1.356 1.219 5.953 1.00 92.31 194 LEU A C 1
ATOM 1522 O O . LEU A 1 194 ? -0.472 0.442 6.319 1.00 92.31 194 LEU A O 1
ATOM 1526 N N . PRO A 1 195 ? -2.232 0.879 4.984 1.00 93.69 195 PRO A N 1
ATOM 1527 C CA . PRO A 1 195 ? -2.177 -0.416 4.306 1.00 93.69 195 PRO A CA 1
ATOM 1528 C C . PRO A 1 195 ? -0.868 -0.606 3.537 1.00 93.69 195 PRO A C 1
ATOM 1530 O O . PRO A 1 195 ? -0.241 -1.663 3.637 1.00 93.69 195 PRO A O 1
ATOM 1533 N N . MET A 1 196 ? -0.426 0.436 2.822 1.00 95.31 196 MET A N 1
ATOM 1534 C CA . MET A 1 196 ? 0.844 0.438 2.099 1.00 95.31 196 MET A CA 1
ATOM 1535 C C . MET A 1 196 ? 2.016 0.169 3.042 1.00 95.31 196 MET A C 1
ATOM 1537 O O . MET A 1 196 ? 2.822 -0.713 2.760 1.00 95.31 196 MET A O 1
ATOM 1541 N N . LEU A 1 197 ? 2.093 0.876 4.172 1.00 94.69 197 LEU A N 1
ATOM 1542 C CA . LEU A 1 197 ? 3.175 0.703 5.137 1.00 94.69 197 LEU A CA 1
ATOM 1543 C C . LEU A 1 197 ? 3.147 -0.661 5.817 1.00 94.69 197 LEU A C 1
ATOM 1545 O O . LEU A 1 197 ? 4.197 -1.279 5.950 1.00 94.69 197 LEU A O 1
ATOM 1549 N N . CYS A 1 198 ? 1.973 -1.174 6.199 1.00 93.81 198 CYS A N 1
ATOM 1550 C CA . CYS A 1 198 ? 1.881 -2.513 6.785 1.00 93.81 198 CYS A CA 1
ATOM 1551 C C . CYS A 1 198 ? 2.421 -3.586 5.825 1.00 93.81 198 CYS A C 1
ATOM 1553 O O . CYS A 1 198 ? 3.162 -4.476 6.244 1.00 93.81 198 CYS A O 1
ATOM 1555 N N . SER A 1 199 ? 2.078 -3.481 4.538 1.00 93.62 199 SER A N 1
ATOM 1556 C CA . SER A 1 199 ? 2.542 -4.410 3.506 1.00 93.62 199 SER A CA 1
ATOM 1557 C C . SER A 1 199 ? 4.037 -4.239 3.205 1.00 93.62 199 SER A C 1
ATOM 1559 O O . SER A 1 199 ? 4.797 -5.208 3.273 1.00 93.62 199 SER A O 1
ATOM 1561 N N . TYR A 1 200 ? 4.477 -2.995 2.974 1.00 94.25 200 TYR A N 1
ATOM 1562 C CA . TYR A 1 200 ? 5.878 -2.639 2.733 1.00 94.25 200 TYR A CA 1
ATOM 1563 C C . TYR A 1 200 ? 6.775 -3.132 3.869 1.00 94.25 200 TYR A C 1
ATOM 1565 O O . TYR A 1 200 ? 7.722 -3.882 3.646 1.00 94.25 200 TYR A O 1
ATOM 1573 N N . MET A 1 201 ? 6.453 -2.746 5.105 1.00 92.19 201 MET A N 1
ATOM 1574 C CA . MET A 1 201 ? 7.288 -3.050 6.259 1.00 92.19 201 MET A CA 1
ATOM 1575 C C . MET A 1 201 ? 7.302 -4.542 6.568 1.00 92.19 201 MET A C 1
ATOM 1577 O O . MET A 1 201 ? 8.349 -5.060 6.940 1.00 92.19 201 MET A O 1
ATOM 1581 N N . SER A 1 202 ? 6.188 -5.258 6.373 1.00 91.44 202 SER A N 1
ATOM 1582 C CA . SER A 1 202 ? 6.190 -6.713 6.538 1.00 91.44 202 SER A CA 1
ATOM 1583 C C . SER A 1 202 ? 7.187 -7.372 5.587 1.00 91.44 202 SER A C 1
ATOM 1585 O O . SER A 1 202 ? 8.020 -8.153 6.045 1.00 91.44 202 SER A O 1
ATOM 1587 N N . ARG A 1 203 ? 7.163 -7.025 4.296 1.00 89.56 203 ARG A N 1
ATOM 1588 C CA . ARG A 1 203 ? 8.108 -7.561 3.309 1.00 89.56 203 ARG A CA 1
ATOM 1589 C C . ARG A 1 203 ? 9.552 -7.197 3.650 1.00 89.56 203 ARG A C 1
ATOM 1591 O O . ARG A 1 203 ? 10.394 -8.073 3.797 1.00 89.56 203 ARG A O 1
ATOM 1598 N N . TRP A 1 204 ? 9.839 -5.908 3.789 1.00 90.06 204 TRP A N 1
ATOM 1599 C CA . TRP A 1 204 ? 11.218 -5.432 3.899 1.00 90.06 204 TRP A CA 1
ATOM 1600 C C . TRP A 1 204 ? 11.860 -5.744 5.246 1.00 90.06 204 TRP A C 1
ATOM 1602 O O . TRP A 1 204 ? 13.070 -5.932 5.304 1.00 90.06 204 TRP A O 1
ATOM 1612 N N . TRP A 1 205 ? 11.076 -5.933 6.310 1.00 89.12 205 TRP A N 1
ATOM 1613 C CA . TRP A 1 205 ? 11.608 -6.424 7.581 1.00 89.12 205 TRP A CA 1
ATOM 1614 C C . TRP A 1 205 ? 12.348 -7.766 7.426 1.00 89.12 205 TRP A C 1
ATOM 1616 O O . TRP A 1 205 ? 13.383 -7.956 8.060 1.00 89.12 205 TRP A O 1
ATOM 1626 N N . GLU A 1 206 ? 11.905 -8.669 6.539 1.00 85.44 206 GLU A N 1
ATOM 1627 C CA . GLU A 1 206 ? 12.597 -9.949 6.269 1.00 85.44 206 GLU A CA 1
ATOM 1628 C C . GLU A 1 206 ? 13.993 -9.750 5.653 1.00 85.44 206 GLU A C 1
ATOM 1630 O O . GLU A 1 206 ? 14.907 -10.537 5.902 1.00 85.44 206 GLU A O 1
ATOM 1635 N N . HIS A 1 207 ? 14.190 -8.648 4.927 1.00 83.56 207 HIS A N 1
ATOM 1636 C CA . HIS A 1 207 ? 15.468 -8.252 4.328 1.00 83.56 207 HIS A CA 1
ATOM 1637 C C . HIS A 1 207 ? 16.263 -7.258 5.191 1.00 83.56 207 HIS A C 1
ATOM 1639 O O . HIS A 1 207 ? 17.342 -6.818 4.792 1.00 83.56 207 HIS A O 1
ATOM 1645 N N . GLY A 1 208 ? 15.751 -6.910 6.373 1.00 82.56 208 GLY A N 1
ATOM 1646 C CA . GLY A 1 208 ? 16.381 -5.970 7.290 1.00 82.56 208 GLY A CA 1
ATOM 1647 C C . GLY A 1 208 ? 17.614 -6.527 8.013 1.00 82.56 208 GLY A C 1
ATOM 1648 O O . GLY A 1 208 ? 17.877 -7.739 7.994 1.00 82.56 208 GLY A O 1
ATOM 1649 N N . PRO A 1 209 ? 18.363 -5.651 8.706 1.00 80.75 209 PRO A N 1
ATOM 1650 C CA . PRO A 1 209 ? 19.606 -5.995 9.396 1.00 80.75 209 PRO A CA 1
ATOM 1651 C C . PRO A 1 209 ? 19.423 -7.016 10.527 1.00 80.75 209 PRO A C 1
ATOM 1653 O O . PRO A 1 209 ? 20.329 -7.807 10.779 1.00 80.75 209 PRO A O 1
ATOM 1656 N N . GLU A 1 210 ? 18.259 -7.045 11.189 1.00 80.19 210 GLU A N 1
ATOM 1657 C CA . GLU A 1 210 ? 17.965 -8.017 12.259 1.00 80.19 210 GLU A CA 1
ATOM 1658 C C . GLU A 1 210 ? 17.909 -9.460 11.738 1.00 80.19 210 GLU A C 1
ATOM 1660 O O . GLU A 1 210 ? 18.360 -10.381 12.418 1.00 80.19 210 GLU A O 1
ATOM 1665 N N . ASN A 1 211 ? 17.395 -9.650 10.521 1.00 78.31 211 ASN A N 1
ATOM 1666 C CA . ASN A 1 211 ? 17.284 -10.962 9.886 1.00 78.31 211 ASN A CA 1
ATOM 1667 C C . ASN A 1 211 ? 18.544 -11.334 9.085 1.00 78.31 211 ASN A C 1
ATOM 1669 O O . ASN A 1 211 ? 18.771 -12.510 8.806 1.00 78.31 211 ASN A O 1
ATOM 1673 N N . ASN A 1 212 ? 19.400 -10.353 8.772 1.00 75.88 212 ASN A N 1
ATOM 1674 C CA . ASN A 1 212 ? 20.634 -10.532 8.003 1.00 75.88 212 ASN A CA 1
ATOM 1675 C C . ASN A 1 212 ? 21.873 -9.982 8.744 1.00 75.88 212 ASN A C 1
ATOM 1677 O O . ASN A 1 212 ? 22.563 -9.096 8.228 1.00 75.88 212 ASN A O 1
ATOM 1681 N N . PRO A 1 213 ? 22.232 -10.531 9.924 1.00 65.69 213 PRO A N 1
ATOM 1682 C CA . PRO A 1 213 ? 23.287 -9.973 10.777 1.00 65.69 213 PRO A CA 1
ATOM 1683 C C . PRO A 1 213 ? 24.678 -9.969 10.119 1.00 65.69 213 PRO A C 1
ATOM 1685 O O . PRO A 1 213 ? 25.505 -9.119 10.429 1.00 65.69 213 PRO A O 1
ATOM 1688 N N . GLY A 1 214 ? 24.940 -10.875 9.169 1.00 64.25 214 GLY A N 1
ATOM 1689 C CA . GLY A 1 214 ? 26.203 -10.930 8.420 1.00 64.25 214 GLY A CA 1
ATOM 1690 C C . GLY A 1 214 ? 26.344 -9.893 7.297 1.00 64.25 214 GLY A C 1
ATOM 1691 O O . GLY A 1 214 ? 27.418 -9.788 6.711 1.00 64.25 214 GLY A O 1
ATOM 1692 N N . ARG A 1 215 ? 25.279 -9.147 6.966 1.00 65.06 215 ARG A N 1
ATOM 1693 C CA . ARG A 1 215 ? 25.254 -8.124 5.902 1.00 65.06 215 ARG A CA 1
ATOM 1694 C C . ARG A 1 215 ? 24.606 -6.816 6.363 1.00 65.06 215 ARG A C 1
ATOM 1696 O O . ARG A 1 215 ? 24.118 -6.065 5.527 1.00 65.06 215 ARG A O 1
ATOM 1703 N N . ALA A 1 216 ? 24.603 -6.527 7.665 1.00 62.22 216 ALA A N 1
ATOM 1704 C CA . ALA A 1 216 ? 23.892 -5.379 8.235 1.00 62.22 216 ALA A CA 1
ATOM 1705 C C . ALA A 1 216 ? 24.240 -4.034 7.558 1.00 62.22 216 ALA A C 1
ATOM 1707 O O . ALA A 1 216 ? 23.348 -3.234 7.304 1.00 62.22 216 ALA A O 1
ATOM 1708 N N . GLU A 1 217 ? 25.506 -3.816 7.178 1.00 61.22 217 GLU A N 1
ATOM 1709 C CA . GLU A 1 217 ? 25.959 -2.599 6.473 1.00 61.22 217 GLU A CA 1
ATOM 1710 C C . GLU A 1 217 ? 25.651 -2.582 4.962 1.00 61.22 217 GLU A C 1
ATOM 1712 O O . GLU A 1 217 ? 25.804 -1.554 4.309 1.00 61.22 217 GLU A O 1
ATOM 1717 N N . MET A 1 218 ? 25.223 -3.711 4.392 1.00 67.25 218 MET A N 1
ATOM 1718 C CA . MET A 1 218 ? 24.864 -3.865 2.976 1.00 67.25 218 MET A CA 1
ATOM 1719 C C . MET A 1 218 ? 23.377 -4.203 2.797 1.00 67.25 218 MET A C 1
ATOM 1721 O O . MET A 1 218 ? 22.985 -4.725 1.754 1.00 67.25 218 MET A O 1
ATOM 1725 N N . CYS A 1 219 ? 22.551 -3.965 3.818 1.00 77.25 219 CYS A N 1
ATOM 1726 C CA . CYS A 1 219 ? 21.112 -4.169 3.719 1.00 77.25 219 CYS A CA 1
ATOM 1727 C C . CYS A 1 219 ? 20.481 -3.062 2.865 1.00 77.25 219 CYS A C 1
ATOM 1729 O O . CYS A 1 219 ? 20.839 -1.890 2.958 1.00 77.25 219 CYS A O 1
ATOM 1731 N N . CYS A 1 220 ? 19.512 -3.445 2.037 1.00 78.31 220 CYS A N 1
ATOM 1732 C CA . CYS A 1 220 ? 18.744 -2.526 1.193 1.00 78.31 220 CYS A CA 1
ATOM 1733 C C . CYS A 1 220 ? 17.600 -1.819 1.944 1.00 78.31 220 CYS A C 1
ATOM 1735 O O . CYS A 1 220 ? 16.841 -1.074 1.333 1.00 78.31 220 CYS A O 1
ATOM 1737 N N . THR A 1 221 ? 17.482 -2.043 3.255 1.00 85.31 221 THR A N 1
ATOM 1738 C CA . THR A 1 221 ? 16.490 -1.439 4.153 1.00 85.31 221 THR A CA 1
ATOM 1739 C C . THR A 1 221 ? 17.055 -1.354 5.573 1.00 85.31 221 THR A C 1
ATOM 1741 O O . THR A 1 221 ? 17.824 -2.223 5.997 1.00 85.31 221 THR A O 1
ATOM 1744 N N . ALA A 1 222 ? 16.675 -0.308 6.307 1.00 84.75 222 ALA A N 1
ATOM 1745 C CA . ALA A 1 222 ? 16.993 -0.092 7.717 1.00 84.75 222 ALA A CA 1
ATOM 1746 C C . ALA A 1 222 ? 15.872 -0.582 8.658 1.00 84.75 222 ALA A C 1
ATOM 1748 O O . ALA A 1 222 ? 15.942 -0.388 9.876 1.00 84.75 222 ALA A O 1
ATOM 1749 N N . LEU A 1 223 ? 14.834 -1.227 8.112 1.00 86.88 223 LEU A N 1
ATOM 1750 C CA . LEU A 1 223 ? 13.692 -1.707 8.880 1.00 86.88 223 LEU A CA 1
ATOM 1751 C C . LEU A 1 223 ? 14.085 -2.738 9.940 1.00 86.88 223 LEU A C 1
ATOM 1753 O O . LEU A 1 223 ? 14.804 -3.704 9.697 1.00 86.88 223 LEU A O 1
ATOM 1757 N N . ASN A 1 224 ? 13.538 -2.545 11.135 1.00 86.19 224 ASN A N 1
ATOM 1758 C CA . ASN A 1 224 ? 13.800 -3.373 12.305 1.00 86.19 224 ASN A CA 1
ATOM 1759 C C . ASN A 1 224 ? 12.503 -3.580 13.108 1.00 86.19 224 ASN A C 1
ATOM 1761 O O . ASN A 1 224 ? 11.457 -2.989 12.811 1.00 86.19 224 ASN A O 1
ATOM 1765 N N . SER A 1 225 ? 12.560 -4.408 14.149 1.00 84.88 225 SER A N 1
ATOM 1766 C CA . SER A 1 225 ? 11.402 -4.710 14.995 1.00 84.88 225 SER A CA 1
ATOM 1767 C C . SER A 1 225 ? 10.851 -3.484 15.736 1.00 84.88 225 SER A C 1
ATOM 1769 O O . SER A 1 225 ? 9.695 -3.487 16.154 1.00 84.88 225 SER A O 1
ATOM 1771 N N . GLU A 1 226 ? 11.651 -2.437 15.954 1.00 87.06 226 GLU A N 1
ATOM 1772 C CA . GLU A 1 226 ? 11.195 -1.197 16.591 1.00 87.06 226 GLU A CA 1
ATOM 1773 C C . GLU A 1 226 ? 10.219 -0.434 15.695 1.00 87.06 226 GLU A C 1
ATOM 1775 O O . GLU A 1 226 ? 9.127 -0.103 16.152 1.00 87.06 226 GLU A O 1
ATOM 1780 N N . HIS A 1 227 ? 10.530 -0.283 14.405 1.00 89.19 227 HIS A N 1
ATOM 1781 C CA . HIS A 1 227 ? 9.613 0.325 13.437 1.00 89.19 227 HIS A CA 1
ATOM 1782 C C . HIS A 1 227 ? 8.271 -0.423 13.380 1.00 89.19 227 HIS A C 1
ATOM 1784 O O . HIS A 1 227 ? 7.209 0.202 13.428 1.00 89.19 227 HIS A O 1
ATOM 1790 N N . MET A 1 228 ? 8.305 -1.762 13.360 1.00 88.62 228 MET A N 1
ATOM 1791 C CA . MET A 1 228 ? 7.099 -2.605 13.377 1.00 88.62 228 MET A CA 1
ATOM 1792 C C . MET A 1 228 ? 6.258 -2.370 14.637 1.00 88.62 228 MET A C 1
ATOM 1794 O O . MET A 1 228 ? 5.031 -2.255 14.565 1.00 88.62 228 MET A O 1
ATOM 1798 N N . ASN A 1 229 ? 6.917 -2.270 15.797 1.00 89.38 229 ASN A N 1
ATOM 1799 C CA . ASN A 1 229 ? 6.244 -1.992 17.062 1.00 89.38 229 ASN A CA 1
ATOM 1800 C C . ASN A 1 229 ? 5.584 -0.618 17.073 1.00 89.38 229 ASN A C 1
ATOM 1802 O O . ASN A 1 229 ? 4.455 -0.495 17.545 1.00 89.38 229 ASN A O 1
ATOM 1806 N N . THR A 1 230 ? 6.284 0.397 16.572 1.00 91.06 230 THR A N 1
ATOM 1807 C CA . THR A 1 230 ? 5.776 1.766 16.502 1.00 91.06 230 THR A CA 1
ATOM 1808 C C . THR A 1 230 ? 4.548 1.833 15.601 1.00 91.06 230 THR A C 1
ATOM 1810 O O . THR A 1 230 ? 3.515 2.351 16.025 1.00 91.06 230 THR A O 1
ATOM 1813 N N . LEU A 1 231 ? 4.598 1.228 14.407 1.00 92.31 231 LEU A N 1
ATOM 1814 C CA . LEU A 1 231 ? 3.456 1.204 13.491 1.00 92.31 231 LEU A CA 1
ATOM 1815 C C . LEU A 1 231 ? 2.237 0.517 14.125 1.00 92.31 231 LEU A C 1
ATOM 1817 O O . LEU A 1 231 ? 1.156 1.107 14.184 1.00 92.31 231 LEU A O 1
ATOM 1821 N N . LEU A 1 232 ? 2.400 -0.706 14.648 1.00 90.69 232 LEU A N 1
ATOM 1822 C CA . LEU A 1 232 ? 1.282 -1.435 15.254 1.00 90.69 232 LEU A CA 1
ATOM 1823 C C . LEU A 1 232 ? 0.759 -0.740 16.519 1.00 90.69 232 LEU A C 1
ATOM 1825 O O . LEU A 1 232 ? -0.452 -0.679 16.727 1.00 90.69 232 LEU A O 1
ATOM 1829 N N . GLY A 1 233 ? 1.646 -0.195 17.353 1.00 90.25 233 GLY A N 1
ATOM 1830 C CA . GLY A 1 233 ? 1.274 0.576 18.539 1.00 90.25 233 GLY A CA 1
ATOM 1831 C C . GLY A 1 233 ? 0.396 1.777 18.187 1.00 90.25 233 GLY A C 1
ATOM 1832 O O . GLY A 1 233 ? -0.667 1.958 18.784 1.00 90.25 233 GLY A O 1
ATOM 1833 N N . ASN A 1 234 ? 0.773 2.532 17.151 1.00 90.69 234 ASN A N 1
ATOM 1834 C CA . ASN A 1 234 ? -0.017 3.657 16.655 1.00 90.69 234 ASN A CA 1
ATOM 1835 C C . ASN A 1 234 ? -1.364 3.215 16.071 1.00 90.69 234 ASN A C 1
ATOM 1837 O O . ASN A 1 234 ? -2.384 3.820 16.399 1.00 90.69 234 ASN A O 1
ATOM 1841 N N . ILE A 1 235 ? -1.415 2.121 15.300 1.00 90.00 235 ILE A N 1
ATOM 1842 C CA . ILE A 1 235 ? -2.685 1.549 14.810 1.00 90.00 235 ILE A CA 1
ATOM 1843 C C . ILE A 1 235 ? -3.605 1.191 15.987 1.00 90.00 235 ILE A C 1
ATOM 1845 O O . ILE A 1 235 ? -4.779 1.566 15.999 1.00 90.00 235 ILE A O 1
ATOM 1849 N N . LEU A 1 236 ? -3.084 0.517 17.016 1.00 88.31 236 LEU A N 1
ATOM 1850 C CA . LEU A 1 236 ? -3.858 0.157 18.207 1.00 88.31 236 LEU A CA 1
ATOM 1851 C C . LEU A 1 236 ? -4.329 1.391 18.983 1.00 88.31 236 LEU A C 1
ATOM 1853 O O . LEU A 1 236 ? -5.457 1.400 19.476 1.00 88.31 236 LEU A O 1
ATOM 1857 N N . LYS A 1 237 ? -3.507 2.443 19.067 1.00 88.38 237 LYS A N 1
ATOM 1858 C CA . LYS A 1 237 ? -3.867 3.725 19.691 1.00 88.38 237 LYS A CA 1
ATOM 1859 C C . LYS A 1 237 ? -4.970 4.445 18.909 1.00 88.38 237 LYS A C 1
ATOM 1861 O O . LYS A 1 237 ? -5.929 4.926 19.513 1.00 88.38 237 LYS A O 1
ATOM 1866 N N . ILE A 1 238 ? -4.904 4.441 17.577 1.00 86.69 238 ILE A N 1
ATOM 1867 C CA . ILE A 1 238 ? -5.955 4.975 16.697 1.00 86.69 238 ILE A CA 1
ATOM 1868 C C . ILE A 1 238 ? -7.275 4.229 16.923 1.00 86.69 238 ILE A C 1
ATOM 1870 O O . ILE A 1 238 ? -8.314 4.870 17.125 1.00 86.69 238 ILE A O 1
ATOM 1874 N N . ILE A 1 239 ? -7.240 2.890 16.939 1.00 85.62 239 ILE A N 1
ATOM 1875 C CA . ILE A 1 239 ? -8.420 2.061 17.224 1.00 85.62 239 ILE A CA 1
ATOM 1876 C C . ILE A 1 239 ? -8.948 2.399 18.620 1.00 85.62 239 ILE A C 1
ATOM 1878 O O . ILE A 1 239 ? -10.130 2.699 18.771 1.00 85.62 239 ILE A O 1
ATOM 1882 N N . TYR A 1 240 ? -8.072 2.432 19.630 1.00 85.25 240 TYR A N 1
ATOM 1883 C CA . TYR A 1 240 ? -8.425 2.764 21.009 1.00 85.25 240 TYR A CA 1
ATOM 1884 C C . TYR A 1 240 ? -9.164 4.096 21.109 1.00 85.25 240 TYR A C 1
ATOM 1886 O O . TYR A 1 240 ? -10.209 4.165 21.762 1.00 85.25 240 TYR A O 1
ATOM 1894 N N . ASN A 1 241 ? -8.654 5.147 20.469 1.00 84.06 241 ASN A N 1
ATOM 1895 C CA . ASN A 1 241 ? -9.227 6.490 20.524 1.00 84.06 241 ASN A CA 1
ATOM 1896 C C . ASN A 1 241 ? -10.619 6.555 19.887 1.00 84.06 241 ASN A C 1
ATOM 1898 O O . ASN A 1 241 ? -11.502 7.224 20.421 1.00 84.06 241 ASN A O 1
ATOM 1902 N N . ASN A 1 242 ? -10.842 5.791 18.818 1.00 80.12 242 ASN A N 1
ATOM 1903 C CA . ASN A 1 242 ? -12.082 5.815 18.047 1.00 80.12 242 ASN A CA 1
ATOM 1904 C C . ASN A 1 242 ? -13.094 4.714 18.444 1.00 80.12 242 ASN A C 1
ATOM 1906 O O . ASN A 1 242 ? -14.153 4.604 17.829 1.00 80.12 242 ASN A O 1
ATOM 1910 N N . LEU A 1 243 ? -12.818 3.912 19.482 1.00 80.75 243 LEU A N 1
ATOM 1911 C CA . LEU A 1 243 ? -13.730 2.859 19.953 1.00 80.75 243 LEU A CA 1
ATOM 1912 C C . LEU A 1 243 ? -15.112 3.405 20.365 1.00 80.75 243 LEU A C 1
ATOM 1914 O O . LEU A 1 243 ? -15.240 4.168 21.330 1.00 80.75 243 LEU A O 1
ATOM 1918 N N . GLY A 1 244 ? -16.158 2.897 19.707 1.00 72.75 244 GLY A N 1
ATOM 1919 C CA . GLY A 1 244 ? -17.561 3.217 19.995 1.00 72.75 244 GLY A CA 1
ATOM 1920 C C . GLY A 1 244 ? -18.183 4.277 19.084 1.00 72.75 244 GLY A C 1
ATOM 1921 O O . GLY A 1 244 ? -19.218 4.825 19.447 1.00 72.75 244 GLY A O 1
ATOM 1922 N N . ILE A 1 245 ? -17.554 4.578 17.946 1.00 78.19 245 ILE A N 1
ATOM 1923 C CA . ILE A 1 245 ? -18.153 5.349 16.848 1.00 78.19 245 ILE A CA 1
ATOM 1924 C C . ILE A 1 245 ? -18.985 4.396 15.971 1.00 78.19 245 ILE A C 1
ATOM 1926 O O . ILE A 1 245 ? -18.526 3.293 15.672 1.00 78.19 245 ILE A O 1
ATOM 1930 N N . ASP A 1 246 ? -20.183 4.817 15.554 1.00 65.25 246 ASP A N 1
ATOM 1931 C CA . ASP A 1 246 ? -21.132 3.977 14.800 1.00 65.25 246 ASP A CA 1
ATOM 1932 C C . ASP A 1 246 ? -20.638 3.616 13.376 1.00 65.25 246 ASP A C 1
ATOM 1934 O O . ASP A 1 246 ? -20.932 2.539 12.858 1.00 65.25 246 ASP A O 1
ATOM 1938 N N . GLU A 1 247 ? -19.804 4.455 12.753 1.00 64.56 247 GLU A N 1
ATOM 1939 C CA . GLU A 1 247 ? -19.181 4.198 11.443 1.00 64.56 247 GLU A CA 1
ATOM 1940 C C . GLU A 1 247 ? -17.850 3.429 11.581 1.00 64.56 247 GLU A C 1
ATOM 1942 O O . GLU A 1 247 ? -16.758 3.984 11.456 1.00 64.56 247 GLU A O 1
ATOM 1947 N N . GLY A 1 248 ? -17.934 2.126 11.878 1.00 64.25 248 GLY A N 1
ATOM 1948 C CA . GLY A 1 248 ? -16.775 1.277 12.212 1.00 64.25 248 GLY A CA 1
ATOM 1949 C C . GLY A 1 248 ? -16.189 0.411 11.083 1.00 64.25 248 GLY A C 1
ATOM 1950 O O . GLY A 1 248 ? -15.322 -0.422 11.352 1.00 64.25 248 GLY A O 1
ATOM 1951 N N . ALA A 1 249 ? -16.648 0.537 9.831 1.00 73.81 249 ALA A N 1
ATOM 1952 C CA . ALA A 1 249 ? -16.214 -0.353 8.739 1.00 73.81 249 ALA A CA 1
ATOM 1953 C C . ALA A 1 249 ? -14.695 -0.285 8.468 1.00 73.81 249 ALA A C 1
ATOM 1955 O O . ALA A 1 249 ? -14.058 -1.314 8.240 1.00 73.81 249 ALA A O 1
ATOM 1956 N N . TRP A 1 250 ? -14.098 0.904 8.578 1.00 77.00 250 TRP A N 1
ATOM 1957 C CA . TRP A 1 250 ? -12.656 1.119 8.412 1.00 77.00 250 TRP A CA 1
ATOM 1958 C C . TRP A 1 250 ? -11.816 0.438 9.507 1.00 77.00 250 TRP A C 1
ATOM 1960 O O . TRP A 1 250 ? -10.720 -0.036 9.221 1.00 77.00 250 TRP A O 1
ATOM 1970 N N . MET A 1 251 ? -12.327 0.302 10.740 1.00 78.81 251 MET A N 1
ATOM 1971 C CA . MET A 1 251 ? -11.598 -0.380 11.823 1.00 78.81 251 MET A CA 1
ATOM 1972 C C . MET A 1 251 ? -11.408 -1.868 11.522 1.00 78.81 251 MET A C 1
ATOM 1974 O O . MET A 1 251 ? -10.356 -2.430 11.822 1.00 78.81 251 MET A O 1
ATOM 1978 N N . LYS A 1 252 ? -12.407 -2.503 10.888 1.00 81.38 252 LYS A N 1
ATOM 1979 C CA . LYS A 1 252 ? -12.282 -3.892 10.422 1.00 81.38 252 LYS A CA 1
ATOM 1980 C C . LYS A 1 252 ? -11.159 -4.014 9.395 1.00 81.38 252 LYS A C 1
ATOM 1982 O O . LYS A 1 252 ? -10.380 -4.956 9.467 1.00 81.38 252 LYS A O 1
ATOM 1987 N N . ARG A 1 253 ? -11.045 -3.042 8.485 1.00 83.06 253 ARG A N 1
ATOM 1988 C CA . ARG A 1 253 ? -9.969 -3.002 7.489 1.00 83.06 253 ARG A CA 1
ATOM 1989 C C . ARG A 1 253 ? -8.595 -2.812 8.131 1.00 83.06 253 ARG A C 1
ATOM 1991 O O . ARG A 1 253 ? -7.697 -3.577 7.815 1.00 83.06 253 ARG A O 1
ATOM 1998 N N . LEU A 1 254 ? -8.437 -1.899 9.097 1.00 83.50 254 LEU A N 1
ATOM 1999 C CA . LEU A 1 254 ? -7.166 -1.739 9.828 1.00 83.50 254 LEU A CA 1
ATOM 2000 C C . LEU A 1 254 ? -6.712 -3.025 10.526 1.00 83.50 254 LEU A C 1
ATOM 2002 O O . LEU A 1 254 ? -5.524 -3.349 10.519 1.00 83.50 254 LEU A O 1
ATOM 2006 N N . ALA A 1 255 ? -7.650 -3.772 11.112 1.00 83.12 255 ALA A N 1
ATOM 2007 C CA . ALA A 1 255 ? -7.347 -5.071 11.700 1.00 83.12 255 ALA A CA 1
ATOM 2008 C C . ALA A 1 255 ? -6.822 -6.067 10.653 1.00 83.12 255 ALA A C 1
ATOM 2010 O O . ALA A 1 255 ? -5.883 -6.795 10.944 1.00 83.12 255 ALA A O 1
ATOM 2011 N N . VAL A 1 256 ? -7.383 -6.073 9.439 1.00 87.38 256 VAL A N 1
ATOM 2012 C CA . VAL A 1 256 ? -6.896 -6.906 8.325 1.00 87.38 256 VAL A CA 1
ATOM 2013 C C . VAL A 1 256 ? -5.517 -6.442 7.851 1.00 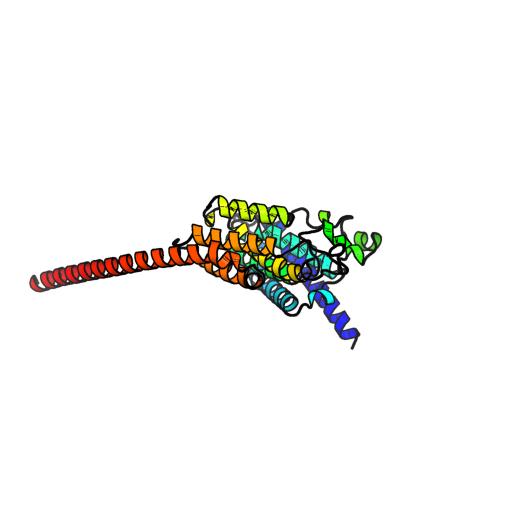87.38 256 VAL A C 1
ATOM 2015 O O . VAL A 1 256 ? -4.598 -7.250 7.771 1.00 87.38 256 VAL A O 1
ATOM 2018 N N . PHE A 1 257 ? -5.329 -5.142 7.614 1.00 86.75 257 PHE A N 1
ATOM 2019 C CA . PHE A 1 257 ? -4.061 -4.592 7.123 1.00 86.75 257 PHE A CA 1
ATOM 2020 C C . PHE A 1 257 ? -2.898 -4.802 8.091 1.00 86.75 257 PHE A C 1
ATOM 2022 O O . PHE A 1 257 ? -1.763 -4.927 7.654 1.00 86.75 257 PHE A O 1
ATOM 2029 N N . SER A 1 258 ? -3.169 -4.872 9.396 1.00 87.56 258 SER A N 1
ATOM 2030 C CA . SER A 1 258 ? -2.149 -5.122 10.421 1.00 87.56 258 SER A CA 1
ATOM 2031 C C . SER A 1 258 ? -1.792 -6.605 10.606 1.00 87.56 258 SER A C 1
ATOM 2033 O O . SER A 1 258 ? -0.790 -6.908 11.255 1.00 87.56 258 SER A O 1
ATOM 2035 N N . GLN A 1 259 ? -2.534 -7.549 10.014 1.00 88.00 259 GLN A N 1
ATOM 2036 C CA . GLN A 1 259 ? -2.227 -8.988 10.110 1.00 88.00 259 GLN A CA 1
ATOM 2037 C C . GLN A 1 259 ? -0.787 -9.348 9.706 1.00 88.00 259 GLN A C 1
ATOM 2039 O O . GLN A 1 259 ? -0.144 -10.080 10.463 1.00 88.00 259 GLN A O 1
ATOM 2044 N N . PRO A 1 260 ? -0.222 -8.815 8.603 1.00 85.81 260 PRO A N 1
ATOM 2045 C CA . PRO A 1 260 ? 1.134 -9.149 8.173 1.00 85.81 260 PRO A CA 1
ATOM 2046 C C . PRO A 1 260 ? 2.230 -8.683 9.138 1.00 85.81 260 PRO A C 1
ATOM 2048 O O . PRO A 1 260 ? 3.351 -9.186 9.064 1.00 85.81 260 PRO A O 1
ATOM 2051 N N . ILE A 1 261 ? 1.942 -7.714 10.016 1.00 87.50 261 ILE A N 1
ATOM 2052 C CA . ILE A 1 261 ? 2.925 -7.146 10.950 1.00 87.50 261 ILE A CA 1
ATOM 2053 C C . ILE A 1 261 ? 2.790 -7.704 12.373 1.00 87.50 261 ILE A C 1
ATOM 2055 O O . ILE A 1 261 ? 3.769 -7.700 13.114 1.00 87.50 261 ILE A O 1
ATOM 2059 N N . ILE A 1 262 ? 1.622 -8.239 12.756 1.00 85.50 262 ILE A N 1
ATOM 2060 C CA . ILE A 1 262 ? 1.345 -8.726 14.122 1.00 85.50 262 ILE A CA 1
ATOM 2061 C C . ILE A 1 262 ? 2.343 -9.799 14.588 1.00 85.50 262 ILE A C 1
ATOM 2063 O O . ILE A 1 262 ? 2.740 -9.806 15.749 1.00 85.50 262 ILE A O 1
ATOM 2067 N N . ASN A 1 263 ? 2.799 -10.679 13.698 1.00 81.56 263 ASN A N 1
ATOM 2068 C CA . ASN A 1 263 ? 3.745 -11.739 14.070 1.00 81.56 263 ASN A CA 1
ATOM 2069 C C . ASN A 1 263 ? 5.209 -11.262 14.133 1.00 81.56 263 ASN A C 1
ATOM 2071 O O . ASN A 1 263 ? 6.077 -12.020 14.554 1.00 81.56 263 ASN A O 1
ATOM 2075 N N . LYS A 1 264 ? 5.483 -10.020 13.713 1.00 81.38 264 LYS A N 1
ATOM 2076 C CA . LYS A 1 264 ? 6.824 -9.416 13.615 1.00 81.38 264 LYS A CA 1
ATOM 2077 C C . LYS A 1 264 ? 7.070 -8.358 14.702 1.00 81.38 264 LYS A C 1
ATOM 2079 O O . LYS A 1 264 ? 8.117 -7.718 14.726 1.00 81.38 264 LYS A O 1
ATOM 2084 N N . VAL A 1 265 ? 6.107 -8.157 15.606 1.00 82.94 265 VAL A N 1
ATOM 2085 C CA . VAL A 1 265 ? 6.217 -7.215 16.728 1.00 82.94 265 VAL A CA 1
ATOM 2086 C C . VAL A 1 265 ? 6.686 -7.886 18.019 1.00 82.94 265 VAL A C 1
ATOM 2088 O O . VAL A 1 265 ? 6.520 -9.084 18.239 1.00 82.94 265 VAL A O 1
ATOM 2091 N N . LYS A 1 266 ? 7.251 -7.083 18.923 1.00 82.56 266 LYS A N 1
ATOM 2092 C CA . LYS A 1 266 ? 7.695 -7.520 20.250 1.00 82.56 266 LYS A CA 1
ATOM 2093 C C . LYS A 1 266 ? 6.489 -7.694 21.191 1.00 82.56 266 LYS A C 1
ATOM 2095 O O . LYS A 1 266 ? 5.551 -6.891 21.163 1.00 82.56 266 LYS A O 1
ATOM 2100 N N . PRO A 1 267 ? 6.543 -8.655 22.135 1.00 81.31 267 PRO A N 1
ATOM 2101 C CA . PRO A 1 267 ? 5.429 -8.973 23.038 1.00 81.31 267 PRO A CA 1
ATOM 2102 C C . PRO A 1 267 ? 5.056 -7.834 24.001 1.00 81.31 267 PRO A C 1
ATOM 2104 O O . PRO A 1 267 ? 4.004 -7.876 24.634 1.00 81.31 267 PRO A O 1
ATOM 2107 N N . GLN A 1 268 ? 5.885 -6.792 24.111 1.00 82.75 268 GLN A N 1
ATOM 2108 C CA . GLN A 1 268 ? 5.626 -5.617 24.946 1.00 82.75 268 GLN A CA 1
ATOM 2109 C C . GLN A 1 268 ? 4.288 -4.927 24.633 1.00 82.75 268 GLN A C 1
ATOM 2111 O O . GLN A 1 268 ? 3.617 -4.455 25.554 1.00 82.75 268 GLN A O 1
ATOM 2116 N N . LEU A 1 269 ? 3.858 -4.933 23.362 1.00 80.81 269 LEU A N 1
ATOM 2117 C CA . LEU A 1 269 ? 2.592 -4.328 22.938 1.00 80.81 269 LEU A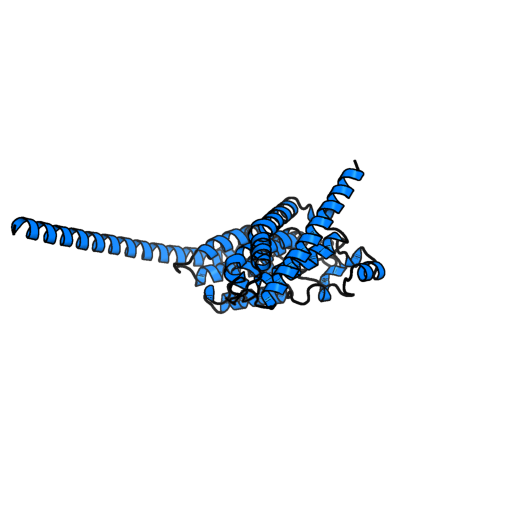 CA 1
ATOM 2118 C C . LEU A 1 269 ? 1.369 -4.999 23.576 1.00 80.81 269 LEU A C 1
ATOM 2120 O O . LEU A 1 269 ? 0.347 -4.337 23.772 1.00 80.81 269 LEU A O 1
ATOM 2124 N N . LEU A 1 270 ? 1.472 -6.279 23.959 1.00 78.25 270 LEU A N 1
ATOM 2125 C CA . LEU A 1 270 ? 0.388 -7.011 24.624 1.00 78.25 270 LEU A CA 1
ATOM 2126 C C . LEU A 1 270 ? -0.018 -6.338 25.937 1.00 78.25 270 LEU A C 1
ATOM 2128 O O . LEU A 1 270 ? -1.204 -6.182 26.226 1.00 78.25 270 LEU A O 1
ATOM 2132 N N . LYS A 1 271 ? 0.974 -5.900 26.720 1.00 78.69 271 LYS A N 1
ATOM 2133 C CA . LYS A 1 271 ? 0.739 -5.241 28.008 1.00 78.69 271 LYS A CA 1
ATOM 2134 C C . LYS A 1 271 ? 0.390 -3.765 27.842 1.00 78.69 271 LYS A C 1
ATOM 2136 O O . LYS A 1 271 ? -0.490 -3.279 28.541 1.00 78.69 271 LYS A O 1
ATOM 2141 N N . THR A 1 272 ? 1.076 -3.057 26.946 1.00 82.75 272 THR A N 1
ATOM 2142 C CA . THR A 1 272 ? 0.970 -1.592 26.853 1.00 82.75 272 THR A CA 1
ATOM 2143 C C . THR A 1 272 ? -0.217 -1.109 26.025 1.00 82.75 272 THR A C 1
ATOM 2145 O O . THR A 1 272 ? -0.790 -0.083 26.367 1.00 82.75 272 THR A O 1
ATOM 2148 N N . HIS A 1 273 ? -0.613 -1.835 24.974 1.00 85.12 273 HIS A N 1
ATOM 2149 C CA . HIS A 1 273 ? -1.656 -1.392 24.039 1.00 85.12 273 HIS A CA 1
ATOM 2150 C C . HIS A 1 273 ? -2.859 -2.339 24.021 1.00 85.12 273 HIS A C 1
ATOM 2152 O O . HIS A 1 273 ? -3.991 -1.894 24.216 1.00 85.12 273 HIS A O 1
ATOM 2158 N N . PHE A 1 274 ? -2.634 -3.648 23.847 1.00 84.38 274 PHE A N 1
ATOM 2159 C CA . PHE A 1 274 ? -3.738 -4.609 23.741 1.00 84.38 274 PHE A CA 1
ATOM 2160 C C . PHE A 1 274 ? -4.555 -4.709 25.033 1.00 84.38 274 PHE A C 1
ATOM 2162 O O . PHE A 1 274 ? -5.781 -4.662 24.976 1.00 84.38 274 PHE A O 1
ATOM 2169 N N . LEU A 1 275 ? -3.913 -4.814 26.200 1.00 84.69 275 LEU A N 1
ATOM 2170 C CA . LEU A 1 275 ? -4.636 -4.957 27.467 1.00 84.69 275 LEU A CA 1
ATOM 2171 C C . LEU A 1 275 ? -5.519 -3.730 27.796 1.00 84.69 275 LEU A C 1
ATOM 2173 O O . LEU A 1 275 ? -6.712 -3.925 28.047 1.00 84.69 275 LEU A O 1
ATOM 2177 N N . PRO A 1 276 ? -5.033 -2.475 27.700 1.00 87.62 276 PRO A N 1
ATOM 2178 C CA . PRO A 1 276 ? -5.893 -1.296 27.845 1.00 87.62 276 PRO A CA 1
ATOM 2179 C C . PRO A 1 276 ? -7.035 -1.228 26.822 1.00 87.62 276 PRO A C 1
ATOM 2181 O O . PRO A 1 276 ? -8.156 -0.850 27.174 1.00 87.62 276 PRO A O 1
ATOM 2184 N N . LEU A 1 277 ? -6.778 -1.620 25.568 1.00 86.62 277 LEU A N 1
ATOM 2185 C CA . LEU A 1 277 ? -7.795 -1.692 24.517 1.00 86.62 277 LEU A CA 1
ATOM 2186 C C . LEU A 1 277 ? -8.918 -2.666 24.875 1.00 86.62 277 LEU A C 1
ATOM 2188 O O . LEU A 1 277 ? -10.091 -2.297 24.787 1.00 86.62 277 LEU A O 1
ATOM 2192 N N . MET A 1 278 ? -8.573 -3.873 25.323 1.00 86.31 278 MET A N 1
ATOM 2193 C CA . MET A 1 278 ? -9.552 -4.894 25.702 1.00 86.31 278 MET A CA 1
ATOM 2194 C C . MET A 1 278 ? -10.376 -4.473 26.921 1.00 86.31 278 MET A C 1
ATOM 2196 O O . MET A 1 278 ? -11.591 -4.664 26.936 1.00 86.31 278 MET A O 1
ATOM 2200 N N . GLU A 1 279 ? -9.760 -3.818 27.906 1.00 87.75 279 GLU A N 1
ATOM 2201 C CA . GLU A 1 279 ? -10.481 -3.268 29.059 1.00 87.75 279 GLU A CA 1
ATOM 2202 C C . GLU A 1 279 ? -11.471 -2.164 28.656 1.00 87.75 279 GLU A C 1
ATOM 2204 O O . GLU A 1 279 ? -12.623 -2.155 29.105 1.00 87.75 279 GLU A O 1
ATOM 2209 N N . LYS A 1 280 ? -11.071 -1.245 27.765 1.00 87.69 280 LYS A N 1
ATOM 2210 C CA . LYS A 1 280 ? -11.982 -0.217 27.234 1.00 87.69 280 LYS A CA 1
ATOM 2211 C C . LYS A 1 280 ? -13.121 -0.840 26.427 1.00 87.69 280 LYS A C 1
ATOM 2213 O O . LYS A 1 280 ? -14.272 -0.432 26.603 1.00 87.69 280 LYS A O 1
ATOM 2218 N N . LEU A 1 281 ? -12.823 -1.835 25.590 1.00 87.06 281 LEU A N 1
ATOM 2219 C CA . LEU A 1 281 ? -13.817 -2.563 24.805 1.00 87.06 281 LEU A CA 1
ATOM 2220 C C . LEU A 1 281 ? -14.836 -3.261 25.713 1.00 87.06 281 LEU A C 1
ATOM 2222 O O . LEU A 1 281 ? -16.036 -3.084 25.522 1.00 87.06 281 LEU A O 1
ATOM 2226 N N . LYS A 1 282 ? -14.374 -3.969 26.751 1.00 88.69 282 LYS A N 1
ATOM 2227 C CA . LYS A 1 282 ? -15.230 -4.624 27.750 1.00 88.69 282 LYS A CA 1
ATOM 2228 C C . LYS A 1 282 ? -16.167 -3.629 28.436 1.00 88.69 282 LYS A C 1
ATOM 2230 O O . LYS A 1 282 ? -17.366 -3.882 28.540 1.00 88.69 282 LYS A O 1
ATOM 2235 N N . LYS A 1 283 ? -15.646 -2.473 28.867 1.00 88.81 283 LYS A N 1
ATOM 2236 C CA . LYS A 1 283 ? -16.456 -1.409 29.489 1.00 88.81 283 LYS A CA 1
ATOM 2237 C C . LYS A 1 283 ? -17.513 -0.860 28.528 1.00 88.81 283 LYS A C 1
ATOM 2239 O O . LYS A 1 283 ? -18.667 -0.708 28.921 1.00 88.81 283 LYS A O 1
ATOM 2244 N N . LYS A 1 284 ? -17.142 -0.592 27.272 1.00 85.12 284 LYS A N 1
ATOM 2245 C CA . LYS A 1 284 ? -18.066 -0.107 26.233 1.00 85.12 284 LYS A CA 1
ATOM 2246 C C . LYS A 1 284 ? -19.136 -1.141 25.880 1.00 85.12 284 LYS A C 1
ATOM 2248 O O . LYS A 1 284 ? -20.302 -0.774 25.788 1.00 85.12 284 LYS A O 1
ATOM 2253 N N . ALA A 1 285 ? -18.771 -2.416 25.757 1.00 85.56 285 ALA A N 1
ATOM 2254 C CA . ALA A 1 285 ? -19.714 -3.505 25.520 1.00 85.56 285 ALA A CA 1
ATOM 2255 C C . ALA A 1 285 ? -20.740 -3.618 26.660 1.00 85.56 285 ALA A C 1
ATOM 2257 O O . ALA A 1 285 ? -21.936 -3.688 26.397 1.00 85.56 285 ALA A O 1
ATOM 2258 N N . ALA A 1 286 ? -20.298 -3.530 27.920 1.00 88.56 286 ALA A N 1
ATOM 2259 C CA . ALA A 1 286 ? -21.199 -3.539 29.073 1.00 88.56 286 ALA A CA 1
ATOM 2260 C C . ALA A 1 286 ? -22.153 -2.328 29.098 1.00 88.56 286 ALA A C 1
ATOM 2262 O O . ALA A 1 286 ? -23.323 -2.471 29.446 1.00 88.56 286 ALA A O 1
ATOM 2263 N N . MET A 1 287 ? -21.677 -1.135 28.721 1.00 85.69 287 MET A N 1
ATOM 2264 C CA . MET A 1 287 ? -22.531 0.054 28.587 1.00 85.69 287 MET A CA 1
ATOM 2265 C C . MET A 1 287 ? -23.559 -0.101 27.461 1.00 85.69 287 MET A C 1
ATOM 2267 O O . MET A 1 287 ? -24.725 0.235 27.655 1.00 85.69 287 MET A O 1
ATOM 2271 N N . ASN A 1 288 ? -23.144 -0.628 26.307 1.00 84.06 288 ASN A N 1
ATOM 2272 C CA . ASN A 1 288 ? -24.041 -0.870 25.179 1.00 84.06 288 ASN A CA 1
ATOM 2273 C C . ASN A 1 288 ? -25.116 -1.899 25.527 1.00 84.06 288 ASN A C 1
ATOM 2275 O O . ASN A 1 288 ? -26.280 -1.646 25.246 1.00 84.06 288 ASN A O 1
ATOM 2279 N N . PHE A 1 289 ? -24.745 -2.984 26.209 1.00 85.06 289 PHE A N 1
ATOM 2280 C CA . PHE A 1 289 ? -25.689 -3.994 26.679 1.00 85.06 289 PHE A CA 1
ATOM 2281 C C . PHE A 1 289 ? -26.765 -3.389 27.594 1.00 85.06 289 PHE A C 1
ATOM 2283 O O . PHE A 1 289 ? -27.953 -3.566 27.353 1.00 85.06 289 PHE 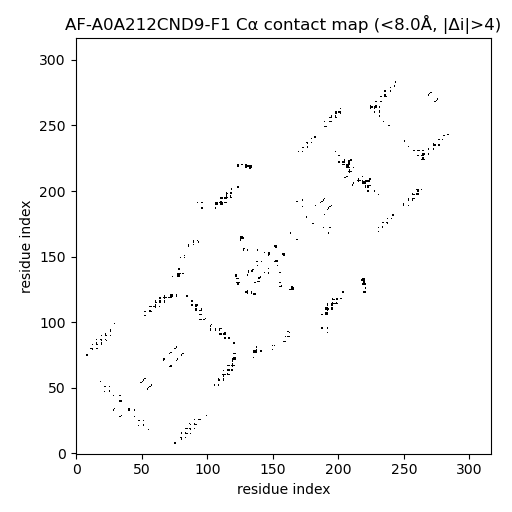A O 1
ATOM 2290 N N . LYS A 1 290 ? -26.365 -2.578 28.586 1.00 86.44 290 LYS A N 1
ATOM 2291 C CA . LYS A 1 290 ? -27.319 -1.871 29.463 1.00 86.44 290 LYS A CA 1
ATOM 2292 C C . LYS A 1 290 ? -28.241 -0.925 28.690 1.00 86.44 290 LYS A C 1
ATOM 2294 O O . LYS A 1 290 ? -29.420 -0.814 29.009 1.00 86.44 290 LYS A O 1
ATOM 2299 N N . ARG A 1 291 ? -27.709 -0.229 27.681 1.00 83.06 291 ARG A N 1
ATOM 2300 C CA . ARG A 1 291 ? -28.496 0.665 26.822 1.00 83.06 291 ARG A CA 1
ATOM 2301 C C . ARG A 1 291 ? -29.510 -0.111 25.978 1.00 83.06 291 ARG A C 1
ATOM 2303 O O . ARG A 1 291 ? -30.639 0.340 25.842 1.00 83.06 291 ARG A O 1
ATOM 2310 N N . GLU A 1 292 ? -29.123 -1.253 25.417 1.00 83.06 292 GLU A N 1
ATOM 2311 C CA . GLU A 1 292 ? -30.029 -2.127 24.661 1.00 83.06 292 GLU A CA 1
ATOM 2312 C C . GLU A 1 292 ? -31.142 -2.691 25.544 1.00 83.06 292 GLU A C 1
ATOM 2314 O O . GLU A 1 292 ? -32.302 -2.665 25.143 1.00 83.06 292 GLU A O 1
ATOM 2319 N N . GLU A 1 293 ? -30.814 -3.114 26.765 1.00 84.81 293 GLU A N 1
ATOM 2320 C CA . GLU A 1 293 ? -31.796 -3.581 27.745 1.00 84.81 293 GLU A CA 1
ATOM 2321 C C . GLU A 1 293 ? -32.805 -2.476 28.094 1.00 84.81 293 GLU A C 1
ATOM 2323 O O . GLU A 1 293 ? -34.015 -2.692 28.044 1.00 84.81 293 GLU A O 1
ATOM 2328 N N . GLN A 1 294 ? -32.326 -1.254 28.348 1.00 81.31 294 GLN A N 1
ATOM 2329 C CA . GLN A 1 294 ? -33.196 -0.112 28.625 1.00 81.31 294 GLN A CA 1
ATOM 2330 C C . GLN A 1 294 ? -34.071 0.262 27.417 1.00 81.31 294 GLN A C 1
ATOM 2332 O O . GLN A 1 294 ? -35.259 0.534 27.581 1.00 81.31 294 GLN A O 1
ATOM 2337 N N . ASN A 1 295 ? -33.522 0.218 26.201 1.00 81.50 295 ASN A N 1
ATOM 2338 C CA . ASN A 1 295 ? -34.291 0.438 24.976 1.00 81.50 295 ASN A CA 1
ATOM 2339 C C . ASN A 1 295 ? -35.368 -0.637 24.781 1.00 81.50 295 ASN A C 1
ATOM 2341 O O . ASN A 1 295 ? -36.479 -0.309 24.376 1.00 81.50 295 ASN A O 1
ATOM 2345 N N . PHE A 1 296 ? -35.072 -1.902 25.092 1.00 80.56 296 PHE A N 1
ATOM 2346 C CA . PHE A 1 296 ? -36.045 -2.992 25.020 1.00 80.56 296 PHE A CA 1
ATOM 2347 C C . PHE A 1 296 ? -37.201 -2.797 26.010 1.00 80.56 296 PHE A C 1
ATOM 2349 O O . PHE A 1 296 ? -38.360 -3.004 25.648 1.00 80.56 296 PHE A O 1
ATOM 2356 N N . VAL A 1 297 ? -36.910 -2.349 27.237 1.00 81.94 297 VAL A N 1
ATOM 2357 C CA . VAL A 1 297 ? -37.942 -2.005 28.230 1.00 81.94 297 VAL A CA 1
ATOM 2358 C C . VAL A 1 297 ? -38.829 -0.871 27.715 1.00 81.94 297 VAL A C 1
ATOM 2360 O O . VAL A 1 297 ? -40.046 -1.028 27.678 1.00 81.94 297 VAL A O 1
ATOM 2363 N N . VAL A 1 298 ? -38.233 0.223 27.230 1.00 77.44 298 VAL A N 1
ATOM 2364 C CA . VAL A 1 298 ? -38.979 1.369 26.678 1.00 77.44 298 VAL A CA 1
ATOM 2365 C C . VAL A 1 298 ? -39.832 0.958 25.472 1.00 77.44 298 VAL A C 1
ATOM 2367 O O . VAL A 1 298 ? -40.996 1.340 25.383 1.00 77.44 298 VAL A O 1
ATOM 2370 N N . GLN A 1 299 ? -39.298 0.141 24.560 1.00 75.25 299 GLN A N 1
ATOM 2371 C CA . GLN A 1 299 ? -40.042 -0.356 23.400 1.00 75.25 299 GLN A CA 1
ATOM 2372 C C . GLN A 1 299 ? -41.255 -1.198 23.830 1.00 75.25 299 GLN A C 1
ATOM 2374 O O . GLN A 1 299 ? -42.337 -1.057 23.263 1.00 75.25 299 GLN A O 1
ATOM 2379 N N . ASN A 1 300 ? -41.099 -2.048 24.850 1.00 76.69 300 ASN A N 1
ATOM 2380 C CA . ASN A 1 300 ? -42.201 -2.836 25.400 1.00 76.69 300 ASN A CA 1
ATOM 2381 C C . ASN A 1 300 ? -43.243 -1.971 26.114 1.00 76.69 300 ASN A C 1
ATOM 2383 O O . ASN A 1 300 ? -44.436 -2.220 25.955 1.00 76.69 300 ASN A O 1
ATOM 2387 N N . GLU A 1 301 ? -42.832 -0.943 26.858 1.00 78.25 301 GLU A N 1
ATOM 2388 C CA . GLU A 1 301 ? -43.763 0.008 27.474 1.00 78.25 301 GLU A CA 1
ATOM 2389 C C . GLU A 1 301 ? -44.568 0.774 26.419 1.00 78.25 301 GLU A C 1
ATOM 2391 O O . GLU A 1 301 ? -45.790 0.874 26.536 1.00 78.25 301 GLU A O 1
ATOM 2396 N N . ILE A 1 302 ? -43.916 1.243 25.349 1.00 76.81 302 ILE A N 1
ATOM 2397 C CA . ILE A 1 302 ? -44.584 1.897 24.214 1.00 76.81 302 ILE A CA 1
ATOM 2398 C C . ILE A 1 302 ? -45.570 0.934 23.539 1.00 76.81 302 ILE A C 1
ATOM 2400 O O . ILE A 1 302 ? -46.707 1.318 23.264 1.00 76.81 302 ILE A O 1
ATOM 2404 N N . ASN A 1 303 ? -45.174 -0.320 23.303 1.00 75.75 303 ASN A N 1
ATOM 2405 C CA . ASN A 1 303 ? -46.043 -1.330 22.696 1.00 75.75 303 ASN A CA 1
ATOM 2406 C C . ASN A 1 303 ? -47.258 -1.650 23.581 1.00 75.75 303 ASN A C 1
ATOM 2408 O O . ASN A 1 303 ? -48.382 -1.698 23.081 1.00 75.75 303 ASN A O 1
ATOM 2412 N N . ASN A 1 304 ? -47.058 -1.805 24.892 1.00 75.31 304 ASN A N 1
ATOM 2413 C CA . ASN A 1 304 ? -48.138 -2.044 25.850 1.00 75.31 304 ASN A CA 1
ATOM 2414 C C . ASN A 1 304 ? -49.094 -0.847 25.941 1.00 75.31 304 ASN A C 1
ATOM 2416 O O . ASN A 1 304 ? -50.311 -1.021 25.983 1.00 75.31 304 ASN A O 1
ATOM 2420 N N . MET A 1 305 ? -48.563 0.378 25.925 1.00 72.38 305 MET A N 1
ATOM 2421 C CA . MET A 1 305 ? -49.373 1.595 25.929 1.00 72.38 305 MET A CA 1
ATOM 2422 C C . MET A 1 305 ? -50.165 1.752 24.623 1.00 72.38 305 MET A C 1
ATOM 2424 O O . MET A 1 305 ? -51.348 2.081 24.658 1.00 72.38 305 MET A O 1
ATOM 2428 N N . SER A 1 306 ? -49.551 1.446 23.476 1.00 69.50 306 SER A N 1
ATOM 2429 C CA . SER A 1 306 ? -50.224 1.406 22.172 1.00 69.50 306 SER A CA 1
ATOM 2430 C C . SER A 1 306 ? -51.366 0.382 22.153 1.00 69.50 306 SER A C 1
ATOM 2432 O O . SER A 1 306 ? -52.474 0.698 21.718 1.00 69.50 306 SER A O 1
ATOM 2434 N N . PHE A 1 307 ? -51.139 -0.812 22.711 1.00 69.50 307 PHE A N 1
ATOM 2435 C CA . PHE A 1 307 ? -52.161 -1.850 22.846 1.00 69.50 307 PHE A CA 1
ATOM 2436 C C . PHE A 1 307 ? -53.354 -1.380 23.695 1.00 69.50 307 PHE A C 1
ATOM 2438 O O . PHE A 1 307 ? -54.499 -1.486 23.259 1.00 69.50 307 PHE A O 1
ATOM 2445 N N . LEU A 1 308 ? -53.101 -0.762 24.855 1.00 68.94 308 LEU A N 1
ATOM 2446 C CA . LEU A 1 308 ? -54.150 -0.202 25.721 1.00 68.94 308 LEU A CA 1
ATOM 2447 C C . LEU A 1 308 ? -54.961 0.914 25.035 1.00 68.94 308 LEU A C 1
ATOM 2449 O O . LEU A 1 308 ? -56.174 1.031 25.244 1.00 68.94 308 LEU A O 1
ATOM 2453 N N . ILE A 1 309 ? -54.317 1.728 24.193 1.00 69.88 309 ILE A N 1
ATOM 2454 C CA . ILE A 1 309 ? -54.982 2.778 23.407 1.00 69.88 309 ILE A CA 1
ATOM 2455 C C . ILE A 1 309 ? -55.834 2.175 22.272 1.00 69.88 309 ILE A C 1
ATOM 2457 O O . ILE A 1 309 ? -56.910 2.694 21.963 1.00 69.88 309 ILE A O 1
ATOM 2461 N N . MET A 1 310 ? -55.394 1.079 21.646 1.00 63.66 310 MET A N 1
ATOM 2462 C CA . MET A 1 310 ? -56.190 0.375 20.629 1.00 63.66 310 MET A CA 1
ATOM 2463 C C . MET A 1 310 ? -57.411 -0.330 21.243 1.00 63.66 310 MET A C 1
ATOM 2465 O O . MET A 1 310 ? -58.509 -0.222 20.695 1.00 63.66 310 MET A O 1
ATOM 2469 N N . ASP A 1 311 ? -57.259 -0.961 22.409 1.00 60.03 311 ASP A N 1
ATOM 2470 C CA . ASP A 1 311 ? -58.352 -1.644 23.119 1.00 60.03 311 ASP A CA 1
ATOM 2471 C C . ASP A 1 311 ? -59.442 -0.680 23.617 1.00 60.03 311 ASP A C 1
ATOM 2473 O O . ASP A 1 311 ? -60.636 -0.983 23.568 1.00 60.03 311 ASP A O 1
ATOM 2477 N N . THR A 1 312 ? -59.056 0.517 24.069 1.00 59.03 312 THR A N 1
ATOM 2478 C CA . THR A 1 312 ? -60.019 1.554 24.478 1.00 59.03 312 THR A CA 1
ATOM 2479 C C . THR A 1 312 ? -60.796 2.124 23.293 1.00 59.03 312 THR A C 1
ATOM 2481 O O . THR A 1 312 ? -62.001 2.339 23.413 1.00 59.03 312 THR A O 1
ATOM 2484 N N . LYS A 1 313 ? -60.165 2.282 22.120 1.00 56.19 313 LYS A N 1
ATOM 2485 C CA . LYS A 1 313 ? -60.874 2.662 20.886 1.00 56.19 313 LYS A CA 1
ATOM 2486 C C . LYS A 1 313 ? -61.831 1.576 20.389 1.00 56.19 313 LYS A C 1
ATOM 2488 O O . LYS A 1 313 ? -62.902 1.918 19.902 1.00 56.19 313 LYS A O 1
ATOM 2493 N N . SER A 1 314 ? -61.489 0.295 20.544 1.00 57.47 314 SER A N 1
ATOM 2494 C CA . SER A 1 314 ? -62.367 -0.813 20.140 1.00 57.47 314 SER A CA 1
ATOM 2495 C C . SER A 1 314 ? -63.604 -0.978 21.031 1.00 57.47 314 SER A C 1
ATOM 2497 O O . SER A 1 314 ? -64.586 -1.550 20.576 1.00 57.47 314 SER A O 1
ATOM 2499 N N . LYS A 1 315 ? -63.570 -0.505 22.285 1.00 54.44 315 LYS A N 1
ATOM 2500 C CA . LYS A 1 315 ? -64.716 -0.539 23.218 1.00 54.44 315 LYS A CA 1
ATOM 2501 C C . LYS A 1 315 ? -65.617 0.700 23.150 1.00 54.44 315 LYS A C 1
ATOM 2503 O O . LYS A 1 315 ? -66.658 0.722 23.799 1.00 54.44 315 LYS A O 1
ATOM 2508 N N . MET A 1 316 ? -65.199 1.735 22.422 1.00 52.34 316 MET A N 1
ATOM 2509 C CA . MET A 1 316 ? -65.965 2.969 22.207 1.00 52.34 316 MET A CA 1
ATOM 2510 C C . MET A 1 316 ? -66.706 3.004 20.859 1.00 52.34 316 MET A C 1
ATOM 2512 O O . MET A 1 316 ? -67.395 3.985 20.582 1.00 52.34 316 MET A O 1
ATOM 2516 N N . SER A 1 317 ? -66.554 1.963 20.035 1.00 44.31 317 SER A N 1
ATOM 2517 C CA . SER A 1 317 ? -67.359 1.706 18.834 1.00 44.31 317 SER A CA 1
ATOM 2518 C C . SER A 1 317 ? -68.428 0.661 19.121 1.00 44.31 317 SER A C 1
ATOM 2520 O O . SER A 1 317 ? -69.394 0.646 18.328 1.00 44.31 317 SER A O 1
#

Foldseek 3Di:
DVVVLVVVLVVLLVLLQVLLVLLVLLLVCLVVVLPPPDPDRDPVNVVSLCCNQVPVLVVLLVVLLVLLVVVCQLVRCAALNVLSLLSLLLSLLSLLQDPGPSSVVRNLSSQSSLLSSLSRHQALLLPQVLRCLRPRDNLNVDDPVVCVVSVHDNGSCVSRVPDHHPVVLLVVLVCCLVVLDDCVVCVSNLRHSLLNCLSNLLRLQCQACVVVVVCNVSGSDPRYQVSLQSSVQSLLSNCQSCPPDPPCPSNVVSVVSNVSSVVSHDCPCCVVRVVSSVVSNVVVVVVVVVVVVVVVVVVVVVVVVVVVVVVVVVVVD

Radius of gyration: 25.1 Å; Cα contacts (8 Å, |Δi|>4): 329; chains: 1; bounding box: 94×44×55 Å

Mean predicted aligned error: 9.29 Å

Solvent-accessible surface area (backbone atoms only — not comparable to full-atom values): 17073 Å² total; per-residue (Å²): 118,73,68,59,55,55,51,49,50,52,51,51,36,54,50,41,41,52,50,21,51,53,43,45,53,48,48,51,49,59,73,68,50,71,75,70,85,52,99,78,59,63,75,62,58,62,49,52,47,48,42,45,62,71,48,47,39,56,52,50,21,52,50,23,38,53,30,26,78,69,60,42,14,75,80,65,49,41,52,74,37,39,56,28,48,51,46,36,51,49,34,40,52,54,47,28,64,42,88,47,77,71,33,68,79,44,24,54,60,37,7,50,27,44,12,21,38,44,34,20,56,62,56,55,78,48,41,50,91,30,44,91,45,32,82,59,30,49,80,73,70,44,55,74,70,60,36,51,75,69,74,47,57,96,49,72,62,66,68,44,74,87,61,68,44,53,66,57,55,50,49,54,46,47,52,48,33,69,68,63,64,60,65,90,81,48,54,37,50,66,34,25,48,49,32,21,47,30,28,30,49,41,55,45,35,67,56,2,32,83,68,35,70,94,42,46,94,56,30,35,40,87,44,45,54,64,60,46,36,52,53,53,50,30,52,51,43,42,50,52,70,56,67,89,54,90,86,48,72,64,58,59,49,53,58,57,43,42,53,68,37,62,86,57,39,62,76,65,48,52,67,72,46,50,46,56,41,52,54,52,48,52,54,50,52,54,51,49,52,54,51,51,53,50,50,50,51,52,53,49,52,52,50,52,51,50,49,54,54,53,54,54,55,65,73,75,109

Nearest PDB structures (foldseek):
  7ua3-assembly1_B  TM=9.649E-01  e=1.916E-27  Homo sapiens
  7ua4-assembly1_A  TM=9.668E-01  e=6.158E-27  Homo sapiens
  8rrs-assembly1_C  TM=9.502E-01  e=2.438E-26  Mus musculus
  9c1e-assembly1_B  TM=9.749E-01  e=3.876E-22  Neogale vison
  9c1f-assembly1_B  TM=9.749E-01  e=1.195E-21  Neogale vison

Organism: Cervus elaphus hippelaphus (NCBI:txid46360)

pLDDT: mean 82.93, std 10.51, range [44.31, 96.19]

Secondary structure (DSSP, 8-state):
-HHHHHHHHHHHHHHHHHHHHHHHHHHHHHHTTTTS--S---HHHHHHHHHIIIIIHHHHHHHHHHHHHTTTHHHHS-THHHHHHHHHHHHHHHHHH---HHHHHHHHHHHHHHHHHHTT-SS-TT-GGGGGG-TT-HHHHS-HHHHHHTT--SSSTTTSTTSPPHHHHHHHHHHHHHHT--GGG-HHIIIIIHHHHHHHHHHHHHTSTTT-GGGGGG-S----HHHHHHHHHHHHHHHHHHTT-S--HHHHHHHHHTHHHHTTS-THHIIIIIHHHHHHHHHHHHHHHHHHHHHHHHHHHHHHHHHHHHHHHHT--

Sequence (317 aa):
MKTGLESVKSALRAFLDNAAEDLEKTMENLKQGQFTHTRNQPKGVTQIINYTTVALLPMLSSLFEHIGQHQFGEDLILEDVQVSCYRILTSLYALGTSKSIYVERQRSALGECLAAFAGAFPVAFLETHLDKHNIYSIYNTKSSRERAALNLPTNVEDVCPNIPSLEKLMEEIVDLAESGIRYTQMPHVMEVILPMLCSYMSRWWEHGPENNPGRAEMCCTALNSEHMNTLLGNILKIIYNNLGIDEGAWMKRLAVFSQPIINKVKPQLLKTHFLPLMEKLKKKAAMNFKREEQNFVVQNEINNMSFLIMDTKSKMS